Protein AF-A0A2J6X6K0-F1 (afdb_monomer_lite)

Radius of gyration: 25.69 Å; chains: 1; bounding box: 58×34×100 Å

pLDDT: mean 82.28, std 19.06, range [37.97, 98.75]

Secondary structure (DSSP, 8-state):
--HHHHHHHHHHHHHHHHGGGSTTTHHHHHHHHHHHHHHHHHHHHHHTT-HHHHHHHHHHHHHHHHHHHHHHHHHHHHHHHHHHHHHHHHHHHH-TT---------TT--TTTT---TTTTS-TTT-HHHHHHHHHHHHHHHHHHHHHHHHHHHHHHHHHHHHHH--HHHHHHHHHHHHHHHHTTSHHHHHHHHHHHHHHHHHHHTS-SS-------PPPP--

Organism: NCBI:txid693075

InterPro domains:
  IPR010397 Protein of unknown function DUF996 [PF06195] (30-198)

Structure (mmCIF, N/CA/C/O backbone):
data_AF-A0A2J6X6K0-F1
#
_entry.id   AF-A0A2J6X6K0-F1
#
loop_
_atom_site.group_PDB
_atom_site.id
_atom_site.type_symbol
_atom_site.label_atom_id
_atom_site.label_alt_id
_atom_site.label_comp_id
_atom_site.label_asym_id
_atom_site.label_entity_id
_atom_site.label_seq_id
_atom_site.pdbx_PDB_ins_code
_atom_site.Cartn_x
_atom_site.Cartn_y
_atom_site.Cartn_z
_atom_site.occupancy
_atom_site.B_iso_or_equiv
_atom_site.auth_seq_id
_atom_site.auth_comp_id
_atom_site.auth_asym_id
_atom_site.auth_atom_id
_atom_site.pdbx_PDB_model_num
ATOM 1 N N . MET A 1 1 ? -21.014 4.542 11.424 1.00 82.19 1 MET A N 1
ATOM 2 C CA . MET A 1 1 ? -21.116 3.076 11.236 1.00 82.19 1 MET A CA 1
ATOM 3 C C . MET A 1 1 ? -20.708 2.371 12.532 1.00 82.19 1 MET A C 1
ATOM 5 O O . MET A 1 1 ? -19.923 2.949 13.269 1.00 82.19 1 MET A O 1
ATOM 9 N N . GLU A 1 2 ? -21.230 1.180 12.845 1.00 87.06 2 GLU A N 1
ATOM 10 C CA . GLU A 1 2 ? -20.786 0.402 14.022 1.00 87.06 2 GLU A CA 1
ATOM 11 C C . GLU A 1 2 ? -19.378 -0.185 13.833 1.00 87.06 2 GLU A C 1
ATOM 13 O O . GLU A 1 2 ? -18.968 -0.485 12.708 1.00 87.06 2 GLU A O 1
ATOM 18 N N . LEU A 1 3 ? -18.652 -0.402 14.936 1.00 87.88 3 LEU A N 1
ATOM 19 C CA . LEU A 1 3 ? -17.268 -0.890 14.912 1.00 87.88 3 LEU A CA 1
ATOM 20 C C . LEU A 1 3 ? -17.154 -2.302 14.310 1.00 87.88 3 LEU A C 1
ATOM 22 O O . LEU A 1 3 ? -16.238 -2.570 13.531 1.00 87.88 3 LEU A O 1
ATOM 26 N N . LYS A 1 4 ? -18.144 -3.168 14.556 1.00 91.88 4 LYS A N 1
ATOM 27 C CA . LYS A 1 4 ? -18.266 -4.481 13.904 1.00 91.88 4 LYS A CA 1
ATOM 28 C C . LYS A 1 4 ? -18.269 -4.393 12.370 1.00 91.88 4 LYS A C 1
ATOM 30 O O . LYS A 1 4 ? -17.569 -5.158 11.706 1.00 91.88 4 LYS A O 1
ATOM 35 N N . ASN A 1 5 ? -19.017 -3.450 11.794 1.00 93.81 5 ASN A N 1
ATOM 36 C CA . ASN A 1 5 ? -19.089 -3.285 10.338 1.00 93.81 5 ASN A CA 1
ATOM 37 C C . ASN A 1 5 ? -17.771 -2.754 9.771 1.00 93.81 5 ASN A C 1
ATOM 39 O O . ASN A 1 5 ? -17.319 -3.221 8.730 1.00 93.81 5 ASN A O 1
ATOM 43 N N . ILE A 1 6 ? -17.121 -1.835 10.485 1.00 94.69 6 ILE A N 1
ATOM 44 C CA . ILE A 1 6 ? -15.796 -1.312 10.132 1.00 94.69 6 ILE A CA 1
ATOM 45 C C . ILE A 1 6 ? -14.757 -2.432 10.087 1.00 94.69 6 ILE A C 1
ATOM 47 O O . ILE A 1 6 ? -13.988 -2.513 9.133 1.00 94.69 6 ILE A O 1
ATOM 51 N N . LYS A 1 7 ? -14.753 -3.316 11.090 1.00 94.50 7 LYS A N 1
ATOM 52 C CA . LYS A 1 7 ? -13.888 -4.500 11.147 1.00 94.50 7 LYS A CA 1
ATOM 53 C C . LYS A 1 7 ? -14.059 -5.396 9.924 1.00 94.50 7 LYS A C 1
ATOM 55 O O . LYS A 1 7 ? -13.068 -5.775 9.304 1.00 94.50 7 LYS A O 1
ATOM 60 N N . ILE A 1 8 ? -15.304 -5.694 9.549 1.00 95.88 8 ILE A N 1
ATOM 61 C CA . ILE A 1 8 ? -15.603 -6.526 8.376 1.00 95.88 8 ILE A CA 1
ATOM 62 C C . ILE A 1 8 ? -15.169 -5.817 7.087 1.00 95.88 8 ILE A C 1
ATOM 64 O O . ILE A 1 8 ? -14.458 -6.408 6.279 1.00 95.88 8 ILE A O 1
ATOM 68 N N . ILE A 1 9 ? -15.548 -4.550 6.904 1.00 96.81 9 ILE A N 1
ATOM 69 C CA . ILE A 1 9 ? -15.233 -3.769 5.697 1.00 96.81 9 ILE A CA 1
ATOM 70 C C . ILE A 1 9 ? -13.723 -3.592 5.532 1.00 96.81 9 ILE A C 1
ATOM 72 O O . ILE A 1 9 ? -13.207 -3.784 4.434 1.00 96.81 9 ILE A O 1
ATOM 76 N N . GLY A 1 10 ? -13.010 -3.276 6.614 1.00 96.94 10 GLY A N 1
ATOM 77 C CA . GLY A 1 10 ? -11.559 -3.132 6.611 1.00 96.94 10 GLY A CA 1
ATOM 78 C C . GLY A 1 10 ? -10.858 -4.452 6.309 1.00 96.94 10 GLY A C 1
ATOM 79 O O . GLY A 1 10 ? -10.084 -4.522 5.360 1.00 96.94 10 GLY A O 1
ATOM 80 N N . GLY A 1 11 ? -11.190 -5.526 7.034 1.00 96.81 11 GLY A N 1
ATOM 81 C CA . GLY A 1 11 ? -10.583 -6.844 6.825 1.00 96.81 11 GLY A CA 1
ATOM 82 C C . GLY A 1 11 ? -10.816 -7.393 5.413 1.00 96.81 11 GLY A C 1
ATOM 83 O O . GLY A 1 11 ? -9.869 -7.805 4.743 1.00 96.81 11 GLY A O 1
ATOM 84 N N . VAL A 1 12 ? -12.058 -7.335 4.916 1.00 96.81 12 VAL A N 1
ATOM 85 C CA . VAL A 1 12 ? -12.396 -7.732 3.536 1.00 96.81 12 VAL A CA 1
ATOM 86 C C . VAL A 1 12 ? -11.712 -6.819 2.519 1.00 96.81 12 VAL A C 1
ATOM 88 O O . VAL A 1 12 ? -11.210 -7.303 1.506 1.00 96.81 12 VAL A O 1
ATOM 91 N N . GLY A 1 13 ? -11.644 -5.516 2.792 1.00 97.06 13 GLY A N 1
ATOM 92 C CA . GLY A 1 13 ? -10.959 -4.551 1.940 1.00 97.06 13 GLY A CA 1
ATOM 93 C C . GLY A 1 13 ? -9.485 -4.893 1.737 1.00 97.06 13 GLY A C 1
ATOM 94 O O . GLY A 1 13 ? -9.015 -4.933 0.599 1.00 97.06 13 GLY A O 1
ATOM 95 N N . VAL A 1 14 ? -8.768 -5.225 2.814 1.00 97.12 14 VAL A N 1
ATOM 96 C CA . VAL A 1 14 ? -7.356 -5.631 2.727 1.00 97.12 14 VAL A CA 1
ATOM 97 C C . VAL A 1 14 ? -7.204 -6.958 1.982 1.00 97.12 14 VAL A C 1
ATOM 99 O O . VAL A 1 14 ? -6.327 -7.080 1.129 1.00 97.12 14 VAL A O 1
ATOM 102 N N . LEU A 1 15 ? -8.077 -7.941 2.227 1.00 95.44 15 LEU A N 1
ATOM 103 C CA . LEU A 1 15 ? -8.052 -9.218 1.500 1.00 95.44 15 LEU A CA 1
ATOM 104 C C . LEU A 1 15 ? -8.259 -9.030 -0.012 1.00 95.44 15 LEU A C 1
ATOM 106 O O . LEU A 1 15 ? -7.523 -9.605 -0.816 1.00 95.44 15 LEU A O 1
ATOM 110 N N . LEU A 1 16 ? -9.212 -8.182 -0.409 1.00 94.62 16 LEU A N 1
ATOM 111 C CA . LEU A 1 16 ? -9.428 -7.812 -1.810 1.00 94.62 16 LEU A CA 1
ATOM 112 C C . LEU A 1 16 ? -8.224 -7.063 -2.397 1.00 94.62 16 LEU A C 1
ATOM 114 O O . LEU A 1 16 ? -7.850 -7.307 -3.545 1.00 94.62 16 LEU A O 1
ATOM 118 N N . ALA A 1 17 ? -7.575 -6.203 -1.607 1.00 91.81 17 ALA A N 1
ATOM 119 C CA . ALA A 1 17 ? -6.356 -5.518 -2.021 1.00 91.81 17 ALA A CA 1
ATOM 120 C C . ALA A 1 17 ? -5.186 -6.495 -2.239 1.00 91.81 17 ALA A C 1
ATOM 122 O O . ALA A 1 17 ? -4.452 -6.344 -3.211 1.00 91.81 17 ALA A O 1
ATOM 123 N N . ILE A 1 18 ? -5.031 -7.534 -1.412 1.00 91.69 18 ILE A N 1
ATOM 124 C CA . ILE A 1 18 ? -4.000 -8.576 -1.592 1.00 91.69 18 ILE A CA 1
ATOM 125 C C . ILE A 1 18 ? -4.225 -9.368 -2.889 1.00 91.69 18 ILE A C 1
ATOM 127 O O . ILE A 1 18 ? -3.271 -9.650 -3.618 1.00 91.69 18 ILE A O 1
ATOM 131 N N . LEU A 1 19 ? -5.482 -9.674 -3.227 1.00 89.25 19 LEU A N 1
ATOM 132 C CA . LEU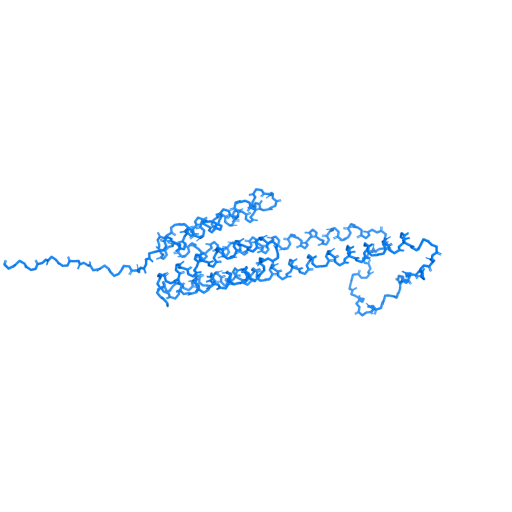 A 1 19 ? -5.839 -10.365 -4.473 1.00 89.25 19 LEU A CA 1
ATOM 133 C C . LEU A 1 19 ? -5.455 -9.572 -5.733 1.00 89.25 19 LEU A C 1
ATOM 135 O O . LEU A 1 19 ? -5.391 -10.152 -6.819 1.00 89.25 19 LEU A O 1
ATOM 139 N N . SER A 1 20 ? -5.134 -8.278 -5.602 1.00 84.38 20 SER A N 1
ATOM 140 C CA . SER A 1 20 ? -4.678 -7.453 -6.724 1.00 84.38 20 SER A CA 1
ATOM 141 C C . SER A 1 20 ? -3.390 -7.942 -7.390 1.00 84.38 20 SER A C 1
ATOM 143 O O . SER A 1 20 ? -3.138 -7.615 -8.549 1.00 84.38 20 SER A O 1
ATOM 145 N N . ILE A 1 21 ? -2.607 -8.771 -6.694 1.00 80.62 21 ILE A N 1
ATOM 146 C CA . ILE A 1 21 ? -1.374 -9.377 -7.212 1.00 80.62 21 ILE A CA 1
ATOM 147 C C . ILE A 1 21 ? -1.671 -10.387 -8.336 1.00 80.62 21 ILE A C 1
ATOM 149 O O . ILE A 1 21 ? -0.812 -10.624 -9.185 1.00 80.62 21 ILE A O 1
ATOM 153 N N . ILE A 1 22 ? -2.878 -10.965 -8.380 1.00 79.56 22 ILE A N 1
ATOM 154 C CA . ILE A 1 22 ? -3.260 -11.967 -9.381 1.00 79.56 22 ILE A CA 1
ATOM 155 C C . ILE A 1 22 ? -3.553 -11.273 -10.727 1.00 79.56 22 ILE A C 1
ATOM 157 O O . ILE A 1 22 ? -4.516 -10.500 -10.824 1.00 79.56 22 ILE A O 1
ATOM 161 N N . PRO A 1 23 ? -2.786 -11.557 -11.798 1.00 72.62 23 PRO A N 1
ATOM 162 C CA . PRO A 1 23 ? -3.033 -10.974 -13.115 1.00 72.62 23 PRO A CA 1
ATOM 163 C C . PRO A 1 23 ? -4.434 -11.325 -13.648 1.00 72.62 23 PRO A C 1
ATOM 165 O O . PRO A 1 23 ? -4.898 -12.453 -13.508 1.00 72.62 23 PRO A O 1
ATOM 168 N N . GLY A 1 24 ? -5.118 -10.362 -14.275 1.00 71.00 24 GLY A N 1
ATOM 169 C CA . GLY A 1 24 ? -6.440 -10.550 -14.897 1.00 71.00 24 GLY A CA 1
ATOM 170 C C . GLY A 1 24 ? -7.635 -10.233 -13.988 1.00 71.00 24 GLY A C 1
ATOM 171 O O . GLY A 1 24 ? -8.520 -9.493 -14.403 1.00 71.00 24 GLY A O 1
ATOM 172 N N . LEU A 1 25 ? -7.642 -10.711 -12.739 1.00 63.78 25 LEU A N 1
ATOM 173 C CA . LEU A 1 25 ? -8.690 -10.391 -11.747 1.00 63.78 25 LEU A CA 1
ATOM 174 C C . LEU A 1 25 ? -8.340 -9.165 -10.884 1.00 63.78 25 LEU A C 1
ATOM 176 O O . LEU A 1 25 ? -9.219 -8.497 -10.335 1.00 63.78 25 LEU A O 1
ATOM 180 N N . GLY A 1 26 ? -7.045 -8.867 -10.766 1.00 73.69 26 GLY A N 1
ATOM 181 C CA . GLY A 1 26 ? -6.520 -8.075 -9.664 1.00 73.69 26 GLY A CA 1
ATOM 182 C C . GLY A 1 26 ? -6.829 -6.577 -9.674 1.00 73.69 26 GLY A C 1
ATOM 183 O O . GLY A 1 26 ? -6.919 -5.983 -8.606 1.00 73.69 26 GLY A O 1
ATOM 184 N N . ILE A 1 27 ? -7.025 -5.936 -10.830 1.00 80.12 27 ILE A N 1
ATOM 185 C CA . ILE A 1 27 ? -7.161 -4.465 -10.867 1.00 80.12 27 ILE A CA 1
ATOM 186 C C . ILE A 1 27 ? -8.488 -4.019 -10.239 1.00 80.12 27 ILE A C 1
ATOM 188 O O . ILE A 1 27 ? -8.500 -3.131 -9.389 1.00 80.12 27 ILE A O 1
ATOM 192 N N . PHE A 1 28 ? -9.602 -4.661 -10.604 1.00 86.06 28 PHE A N 1
ATOM 193 C CA . PHE A 1 28 ? -10.917 -4.329 -10.046 1.00 86.06 28 PHE A CA 1
ATOM 194 C C . PHE A 1 28 ? -11.012 -4.697 -8.563 1.00 86.06 28 PHE A C 1
ATOM 196 O O . PHE A 1 28 ? -11.483 -3.888 -7.764 1.00 86.06 28 PHE A O 1
ATOM 203 N N . ALA A 1 29 ? -10.505 -5.878 -8.189 1.00 89.12 29 ALA A N 1
ATOM 204 C CA . ALA A 1 29 ? -10.423 -6.302 -6.793 1.00 89.12 29 ALA A CA 1
ATOM 205 C C . ALA A 1 29 ? -9.556 -5.343 -5.963 1.00 89.12 29 ALA A C 1
ATOM 207 O O . ALA A 1 29 ? -9.952 -4.942 -4.872 1.00 89.12 29 ALA A O 1
ATOM 208 N N . GLY A 1 30 ? -8.426 -4.899 -6.518 1.00 88.50 30 GLY A N 1
ATOM 209 C CA . GLY A 1 30 ? -7.527 -3.940 -5.891 1.00 88.50 30 GLY A CA 1
ATOM 210 C C . GLY A 1 30 ? -8.189 -2.592 -5.637 1.00 88.50 30 GLY A C 1
ATOM 211 O O . GLY A 1 30 ? -8.106 -2.083 -4.525 1.00 88.50 30 GLY A O 1
ATOM 212 N N . ILE A 1 31 ? -8.896 -2.036 -6.627 1.00 91.19 31 ILE A N 1
ATOM 213 C CA . ILE A 1 31 ? -9.614 -0.761 -6.468 1.00 91.19 31 ILE A CA 1
ATOM 214 C C . ILE A 1 31 ? -10.723 -0.897 -5.421 1.00 91.19 31 ILE A C 1
ATOM 216 O O . ILE A 1 31 ? -10.800 -0.073 -4.511 1.00 91.19 31 ILE A O 1
ATOM 220 N N . ALA A 1 32 ? -11.551 -1.942 -5.515 1.00 93.81 32 ALA A N 1
ATOM 221 C CA . ALA A 1 32 ? -12.620 -2.186 -4.550 1.00 93.81 32 ALA A CA 1
ATOM 222 C C . ALA A 1 32 ? -12.062 -2.349 -3.127 1.00 93.81 32 ALA A C 1
ATOM 224 O O . ALA A 1 32 ? -12.544 -1.705 -2.198 1.00 93.81 32 ALA A O 1
ATOM 225 N N . GLY A 1 33 ? -11.001 -3.144 -2.969 1.00 95.25 33 GLY A N 1
ATOM 226 C CA . GLY A 1 33 ? -10.330 -3.350 -1.691 1.00 95.25 33 GLY A CA 1
ATOM 227 C C . GLY A 1 33 ? -9.783 -2.056 -1.097 1.00 95.25 33 GLY A C 1
ATOM 228 O O . GLY A 1 33 ? -10.053 -1.734 0.058 1.00 95.25 33 GLY A O 1
ATOM 229 N N . LEU A 1 34 ? -9.091 -1.256 -1.908 1.00 94.38 34 LEU A N 1
ATOM 230 C CA . LEU A 1 34 ? -8.506 0.019 -1.496 1.00 94.38 34 LEU A CA 1
ATOM 231 C C . LEU A 1 34 ? -9.591 1.022 -1.050 1.00 94.38 34 LEU A C 1
ATOM 233 O O . LEU A 1 34 ? -9.441 1.677 -0.017 1.00 94.38 34 LEU A O 1
ATOM 237 N N . VAL A 1 35 ? -10.719 1.091 -1.767 1.00 96.38 35 VAL A N 1
ATOM 238 C CA . VAL A 1 35 ? -11.873 1.925 -1.385 1.00 96.38 35 VAL A CA 1
ATOM 239 C C . VAL A 1 35 ? -12.485 1.464 -0.059 1.00 96.38 35 VAL A C 1
ATOM 241 O O . VAL A 1 35 ? -12.773 2.299 0.798 1.00 96.38 35 VAL A O 1
ATOM 244 N N . LEU A 1 36 ? -12.649 0.155 0.151 1.00 97.56 36 LEU A N 1
ATOM 245 C CA . LEU A 1 36 ? -13.191 -0.387 1.403 1.00 97.56 36 LEU A CA 1
ATOM 246 C C . LEU A 1 36 ? -12.284 -0.078 2.601 1.00 97.56 36 LEU A C 1
ATOM 248 O O . LEU A 1 36 ? -12.779 0.377 3.632 1.00 9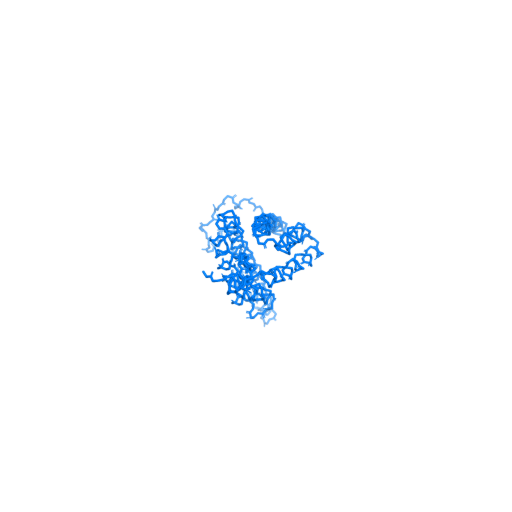7.56 36 LEU A O 1
ATOM 252 N N . VAL A 1 37 ? -10.963 -0.235 2.456 1.00 97.88 37 VAL A N 1
ATOM 253 C CA . VAL A 1 37 ? -9.997 0.140 3.505 1.00 97.88 37 VAL A CA 1
ATOM 254 C C . VAL A 1 37 ? -10.084 1.636 3.815 1.00 97.88 37 VAL A C 1
ATOM 256 O O . VAL A 1 37 ? -10.100 2.024 4.984 1.00 97.88 37 VAL A O 1
ATOM 259 N N . PHE A 1 38 ? -10.218 2.483 2.789 1.00 97.88 38 PHE A N 1
ATOM 260 C CA . PHE A 1 38 ? -10.390 3.923 2.984 1.00 97.88 38 PHE A CA 1
ATOM 261 C C . PHE A 1 38 ? -11.656 4.259 3.770 1.00 97.88 38 PHE A C 1
ATOM 263 O O . PHE A 1 38 ? -11.603 5.063 4.704 1.00 97.88 38 PHE A O 1
ATOM 270 N N . ILE A 1 39 ? -12.782 3.622 3.441 1.00 97.62 39 ILE A N 1
ATOM 271 C CA . ILE A 1 39 ? -14.042 3.802 4.172 1.00 97.62 39 ILE A CA 1
ATOM 272 C C . ILE A 1 39 ? -13.880 3.356 5.629 1.00 97.62 39 ILE A C 1
ATOM 274 O O . ILE A 1 39 ? -14.245 4.109 6.531 1.00 97.62 39 ILE A O 1
ATOM 278 N N . ALA A 1 40 ? -13.289 2.182 5.873 1.00 97.81 40 ALA A N 1
ATOM 279 C CA . ALA A 1 40 ? -13.086 1.663 7.225 1.00 97.81 40 ALA A CA 1
ATOM 280 C C . ALA A 1 40 ? -12.251 2.622 8.089 1.00 97.81 40 ALA A C 1
ATOM 282 O O . ALA A 1 40 ? -12.639 2.946 9.210 1.00 97.81 40 ALA A O 1
ATOM 283 N N . ILE A 1 41 ? -11.138 3.134 7.559 1.00 97.69 41 ILE A N 1
ATOM 284 C CA . ILE A 1 41 ? -10.259 4.053 8.295 1.00 97.69 41 ILE A CA 1
ATOM 285 C C . ILE A 1 41 ? -10.903 5.433 8.470 1.00 97.69 41 ILE A C 1
ATOM 287 O O . ILE A 1 41 ? -10.754 6.054 9.526 1.00 97.69 41 ILE A O 1
ATOM 291 N N . SER A 1 42 ? -11.660 5.908 7.477 1.00 96.94 42 SER A N 1
ATOM 292 C CA . SER A 1 42 ? -12.434 7.147 7.597 1.00 96.94 42 SER A CA 1
ATOM 293 C C . SER A 1 42 ? -13.467 7.057 8.721 1.00 96.94 42 SER A C 1
ATOM 295 O O . SER A 1 42 ? -13.557 7.966 9.547 1.00 96.94 42 SER A O 1
ATOM 297 N N . GLU A 1 43 ? -14.201 5.948 8.806 1.00 96.19 43 GLU A N 1
ATOM 298 C CA . GLU A 1 43 ? -15.165 5.721 9.883 1.00 96.19 43 GLU A CA 1
ATOM 299 C C . GLU A 1 43 ? -14.474 5.528 11.243 1.00 96.19 43 GLU A C 1
ATOM 301 O O . GLU A 1 43 ? -14.947 6.093 12.229 1.00 96.19 43 GLU A O 1
ATOM 306 N N . LEU A 1 44 ? -13.321 4.843 11.312 1.00 95.06 44 LEU A N 1
ATOM 307 C CA . LEU A 1 44 ? -12.519 4.757 12.544 1.00 95.06 44 LEU A CA 1
ATOM 308 C C . LEU A 1 44 ? -12.124 6.139 13.057 1.00 95.06 44 LEU A C 1
ATOM 310 O O . LEU A 1 44 ? -12.320 6.423 14.232 1.00 95.06 44 LEU A O 1
ATOM 314 N N . SER A 1 45 ? -11.624 7.014 12.183 1.00 96.38 45 SER A N 1
ATOM 315 C CA . SER A 1 45 ? -11.234 8.376 12.565 1.00 96.38 45 SER A CA 1
ATOM 316 C C . SER A 1 45 ? -12.407 9.187 13.127 1.00 96.38 45 SER A C 1
ATOM 318 O O . SER A 1 45 ? -12.225 9.962 14.067 1.00 96.38 45 SER A O 1
ATOM 320 N N . LYS A 1 46 ? -13.621 8.990 12.592 1.00 95.62 46 LYS A N 1
ATOM 321 C CA . LYS A 1 46 ? -14.839 9.627 13.115 1.00 95.62 46 LYS A CA 1
ATOM 322 C C . LYS A 1 46 ? -15.239 9.055 14.475 1.00 95.62 46 LYS A C 1
ATOM 324 O O . LYS A 1 46 ? -15.579 9.830 15.366 1.00 95.62 46 LYS A O 1
ATOM 329 N N . LEU A 1 47 ? -15.186 7.731 14.644 1.00 92.94 47 LEU A N 1
ATOM 330 C CA . LEU A 1 47 ? -15.546 7.064 15.900 1.00 92.94 47 LEU A CA 1
ATOM 331 C C . LEU A 1 47 ? -14.592 7.414 17.044 1.00 92.94 47 LEU A C 1
ATOM 333 O O . LEU A 1 47 ? -15.044 7.698 18.149 1.00 92.94 47 LEU A O 1
ATOM 337 N N . THR A 1 48 ? -13.287 7.433 16.777 1.00 92.31 48 THR A N 1
ATOM 338 C CA . THR A 1 48 ? -12.263 7.766 17.780 1.00 92.31 48 THR A CA 1
ATOM 339 C C . THR A 1 48 ? -12.087 9.271 17.967 1.00 92.31 48 THR A C 1
ATOM 341 O O . THR A 1 48 ? -11.365 9.704 18.857 1.00 92.31 48 THR A O 1
ATOM 344 N N . LYS A 1 49 ? -12.733 10.094 17.127 1.00 94.12 49 LYS A N 1
ATOM 345 C CA . LYS A 1 49 ? -12.589 11.560 17.089 1.00 94.12 49 LYS A CA 1
ATOM 346 C C . LYS A 1 49 ? -11.136 12.034 16.916 1.00 94.12 49 LYS A C 1
ATOM 348 O O . LYS A 1 49 ? -10.830 13.195 17.185 1.00 94.12 49 LYS A O 1
ATOM 353 N N . ASN A 1 50 ? -10.246 11.176 16.413 1.00 95.56 50 ASN A N 1
ATOM 354 C CA . ASN A 1 50 ? -8.854 11.516 16.142 1.00 95.56 50 ASN A CA 1
ATOM 355 C C . ASN A 1 50 ? -8.652 11.769 14.639 1.00 95.56 50 ASN A C 1
ATOM 357 O O . ASN A 1 50 ? -8.509 10.847 13.828 1.00 95.56 50 ASN A O 1
ATOM 361 N N . LYS A 1 51 ? -8.610 13.054 14.264 1.00 96.44 51 LYS A N 1
ATOM 362 C CA . LYS A 1 51 ? -8.443 13.506 12.871 1.00 96.44 51 LYS A CA 1
ATOM 363 C C . LYS A 1 51 ? -7.101 13.085 12.256 1.00 96.44 51 LYS A C 1
ATOM 365 O O . LYS A 1 51 ? -7.018 12.906 11.042 1.00 96.44 51 LYS A O 1
ATOM 370 N N . LYS A 1 52 ? -6.057 12.875 13.070 1.00 97.62 52 LYS A N 1
ATOM 371 C CA . LYS A 1 52 ? -4.725 12.489 12.572 1.00 97.62 52 LYS A CA 1
ATOM 372 C C . LYS A 1 52 ? -4.740 11.130 11.875 1.00 97.62 52 LYS A C 1
ATOM 374 O O . LYS A 1 52 ? -3.931 10.922 10.972 1.00 97.62 52 LYS A O 1
ATOM 379 N N . ILE A 1 53 ? -5.654 10.233 12.256 1.00 97.81 53 ILE A N 1
ATOM 380 C CA . ILE A 1 53 ? -5.851 8.941 11.584 1.00 97.81 53 ILE A CA 1
ATOM 381 C C . ILE A 1 53 ? -6.188 9.176 10.110 1.00 97.81 53 ILE A C 1
ATOM 383 O O . ILE A 1 53 ? -5.480 8.678 9.232 1.00 97.81 53 ILE A O 1
ATOM 387 N N . TYR A 1 54 ? -7.229 9.973 9.851 1.00 98.00 54 TYR A N 1
ATOM 388 C CA . TYR A 1 54 ? -7.693 10.270 8.502 1.00 98.00 54 TYR A CA 1
ATOM 389 C C . TYR A 1 54 ? -6.684 11.103 7.714 1.00 98.00 54 TYR A C 1
ATOM 391 O O . TYR A 1 54 ? -6.378 10.751 6.581 1.00 98.00 54 TYR A O 1
ATOM 399 N N . ASP A 1 55 ? -6.122 12.161 8.304 1.00 98.31 55 ASP A N 1
ATOM 400 C CA . ASP A 1 55 ? -5.213 13.065 7.587 1.00 98.31 55 ASP A CA 1
ATOM 401 C C . ASP A 1 55 ? -3.960 12.339 7.081 1.00 98.31 55 ASP A C 1
ATOM 403 O O . ASP A 1 55 ? -3.592 12.462 5.913 1.00 98.31 55 ASP A O 1
ATOM 407 N N . ASN A 1 56 ? -3.324 11.529 7.935 1.00 98.38 56 ASN A N 1
ATOM 408 C CA . ASN A 1 56 ? -2.161 10.743 7.526 1.00 98.38 56 ASN A CA 1
ATOM 409 C C . ASN A 1 56 ? -2.543 9.664 6.501 1.00 98.38 56 ASN A C 1
ATOM 411 O O . ASN A 1 56 ? -1.816 9.450 5.528 1.00 98.38 56 ASN A O 1
ATOM 415 N N . PHE A 1 57 ? -3.693 9.005 6.682 1.00 98.31 57 PHE A N 1
ATOM 416 C CA . PHE A 1 57 ? -4.157 7.991 5.738 1.00 98.31 57 PHE A CA 1
ATOM 417 C C . PHE A 1 57 ? -4.468 8.585 4.360 1.00 98.31 57 PHE A C 1
ATOM 419 O O . PHE A 1 57 ? -4.066 8.021 3.346 1.00 98.31 57 PHE A O 1
ATOM 426 N N . LEU A 1 58 ? -5.115 9.750 4.314 1.00 98.38 58 LEU A N 1
ATOM 427 C CA . LEU A 1 58 ? -5.448 10.463 3.085 1.00 98.38 58 LEU A CA 1
ATOM 428 C C . LEU A 1 58 ? -4.189 10.824 2.293 1.00 98.38 58 LEU A C 1
ATOM 430 O O . LEU A 1 58 ? -4.149 10.609 1.083 1.00 98.38 58 LEU A O 1
ATOM 434 N N . VAL A 1 59 ? -3.140 11.313 2.963 1.00 98.44 59 VAL A N 1
ATOM 435 C CA . VAL A 1 59 ? -1.852 11.584 2.304 1.00 98.44 59 VAL A CA 1
ATOM 436 C C . VAL A 1 59 ? -1.268 10.297 1.716 1.00 98.44 59 VAL A C 1
ATOM 438 O O . VAL A 1 59 ? -0.866 10.283 0.553 1.00 98.44 59 VAL A O 1
ATOM 441 N N . SER A 1 60 ? -1.277 9.193 2.469 1.00 98.19 60 SER A N 1
ATOM 442 C CA . SER A 1 60 ? -0.821 7.893 1.958 1.00 98.19 60 SER A CA 1
ATOM 443 C C . SER A 1 60 ? -1.649 7.406 0.760 1.00 98.19 60 SER A C 1
ATOM 445 O O . SER A 1 60 ? -1.099 6.895 -0.217 1.00 98.19 60 SER A O 1
ATOM 447 N N . PHE A 1 61 ? -2.965 7.603 0.795 1.00 97.69 61 PHE A N 1
ATOM 448 C CA . PHE A 1 61 ? -3.882 7.237 -0.280 1.00 97.69 61 PHE A CA 1
ATOM 449 C C . PHE A 1 61 ? -3.616 8.039 -1.560 1.00 97.69 61 PHE A C 1
ATOM 451 O O . PHE A 1 61 ? -3.510 7.461 -2.641 1.00 97.69 61 PHE A O 1
ATOM 458 N N . ILE A 1 62 ? -3.422 9.357 -1.448 1.00 98.00 62 ILE A N 1
ATOM 459 C CA . ILE A 1 62 ? -3.070 10.213 -2.590 1.00 98.00 62 ILE A CA 1
ATOM 460 C C . ILE A 1 62 ? -1.728 9.772 -3.188 1.00 98.00 62 ILE A C 1
ATOM 462 O O . ILE A 1 62 ? -1.628 9.586 -4.402 1.00 98.00 62 ILE A O 1
ATOM 466 N N . LEU A 1 63 ? -0.714 9.528 -2.350 1.00 98.25 63 LEU A N 1
ATOM 467 C CA . LEU A 1 63 ? 0.590 9.040 -2.811 1.00 98.25 63 LEU A CA 1
ATOM 468 C C . LEU A 1 63 ? 0.485 7.672 -3.502 1.00 98.25 63 LEU A C 1
ATOM 470 O O . LEU A 1 63 ? 1.173 7.442 -4.495 1.00 98.25 63 LEU A O 1
ATOM 474 N N . GLN A 1 64 ? -0.403 6.784 -3.039 1.00 95.62 64 GLN A N 1
ATOM 475 C CA . GLN A 1 64 ? -0.675 5.503 -3.697 1.00 95.62 64 GLN A CA 1
ATOM 476 C C . GLN A 1 64 ? -1.276 5.685 -5.097 1.00 95.62 64 GLN A C 1
ATOM 478 O O . GLN A 1 64 ? -0.861 4.990 -6.024 1.00 95.62 64 GLN A O 1
ATOM 483 N N . ILE A 1 65 ? -2.226 6.609 -5.272 1.00 95.56 65 ILE A N 1
ATOM 484 C CA . ILE A 1 65 ? -2.821 6.897 -6.588 1.00 95.56 65 ILE A CA 1
ATOM 485 C C . ILE A 1 65 ? -1.769 7.470 -7.541 1.00 95.56 65 ILE A C 1
ATOM 487 O O . ILE A 1 65 ? -1.671 7.025 -8.688 1.00 95.56 65 ILE A O 1
ATOM 491 N N . VAL A 1 66 ? -0.953 8.419 -7.069 1.00 97.44 66 VAL A N 1
ATOM 492 C CA . VAL A 1 66 ? 0.143 9.002 -7.858 1.00 97.44 66 VAL A CA 1
ATOM 493 C C . VAL A 1 66 ? 1.131 7.914 -8.280 1.00 97.44 66 VAL A C 1
ATOM 495 O O . VAL A 1 66 ? 1.454 7.806 -9.463 1.00 97.44 66 VAL A O 1
ATOM 498 N N . LEU A 1 67 ? 1.553 7.058 -7.345 1.00 95.94 67 LEU A N 1
ATOM 499 C CA . LEU A 1 67 ? 2.467 5.948 -7.615 1.00 95.94 67 LEU A CA 1
ATOM 500 C C . LEU A 1 67 ? 1.887 4.958 -8.634 1.00 95.94 67 LEU A C 1
ATOM 502 O O . LEU A 1 67 ? 2.576 4.592 -9.584 1.00 95.94 67 LEU A O 1
ATOM 506 N N . ALA A 1 68 ? 0.625 4.551 -8.467 1.00 92.12 68 ALA A N 1
ATOM 507 C CA . ALA A 1 68 ? -0.045 3.625 -9.379 1.00 92.12 68 ALA A CA 1
ATOM 508 C C . ALA A 1 68 ? -0.185 4.212 -10.792 1.00 92.12 68 ALA A C 1
ATOM 510 O O . ALA A 1 68 ? 0.058 3.514 -11.776 1.00 92.12 68 ALA A O 1
ATOM 511 N N . THR A 1 69 ? -0.514 5.502 -10.898 1.00 93.44 69 THR A N 1
ATOM 512 C CA . THR A 1 69 ? -0.665 6.194 -12.186 1.00 93.44 69 THR A CA 1
ATOM 513 C C . THR A 1 69 ? 0.678 6.320 -12.904 1.00 93.44 69 THR A C 1
ATOM 515 O O . THR A 1 69 ? 0.806 5.899 -14.054 1.00 93.44 69 THR A O 1
ATOM 518 N N . LEU A 1 70 ? 1.705 6.846 -12.227 1.00 95.31 70 LEU A N 1
ATOM 519 C CA . LEU A 1 70 ? 3.039 7.017 -12.813 1.00 95.31 70 LEU A CA 1
ATOM 520 C C . LEU A 1 70 ? 3.693 5.669 -13.149 1.00 95.31 70 LEU A C 1
ATOM 522 O O . LEU A 1 70 ? 4.268 5.513 -14.228 1.00 95.31 70 LEU A O 1
ATOM 526 N N . GLY A 1 71 ? 3.570 4.683 -12.257 1.00 91.94 71 GLY A N 1
ATOM 527 C CA . GLY A 1 71 ? 4.061 3.325 -12.483 1.00 91.94 71 GLY A CA 1
ATOM 528 C C . GLY A 1 71 ? 3.352 2.640 -13.652 1.00 91.94 71 GLY A C 1
ATOM 529 O O . GLY A 1 71 ? 4.009 2.065 -14.519 1.00 91.94 71 GLY A O 1
ATOM 530 N N . GLY A 1 72 ? 2.024 2.757 -13.732 1.00 88.75 72 GLY A N 1
ATOM 531 C CA . GLY A 1 72 ? 1.227 2.211 -14.832 1.00 88.75 72 GLY A CA 1
ATOM 532 C C . GLY A 1 72 ? 1.612 2.800 -16.191 1.00 88.75 72 GLY A C 1
ATOM 533 O O . GLY A 1 72 ? 1.850 2.050 -17.139 1.00 88.75 72 GLY A O 1
ATOM 534 N N . LEU A 1 73 ? 1.759 4.126 -16.282 1.00 89.62 73 LEU A N 1
ATOM 535 C CA . LEU A 1 73 ? 2.202 4.801 -17.509 1.00 89.62 73 LEU A CA 1
ATOM 536 C C . LEU A 1 73 ? 3.594 4.339 -17.953 1.00 89.62 73 LEU A C 1
ATOM 538 O O . LEU A 1 73 ? 3.811 4.089 -19.141 1.00 89.62 73 LEU A O 1
ATOM 542 N N . ALA A 1 74 ? 4.522 4.170 -17.009 1.00 87.12 74 ALA A N 1
ATOM 543 C CA . ALA A 1 74 ? 5.859 3.673 -17.311 1.00 87.12 74 ALA A CA 1
ATOM 544 C C . ALA A 1 74 ? 5.831 2.238 -17.858 1.00 87.12 74 ALA A C 1
ATOM 546 O O . ALA A 1 74 ? 6.466 1.958 -18.877 1.00 87.12 74 ALA A O 1
ATOM 547 N N . LEU A 1 75 ? 5.038 1.347 -17.252 1.00 84.31 75 LEU A N 1
ATOM 548 C CA . LEU A 1 75 ? 4.868 -0.024 -17.742 1.00 84.31 75 LEU A CA 1
ATOM 549 C C . LEU A 1 75 ? 4.258 -0.055 -19.149 1.00 84.31 75 LEU A C 1
ATOM 551 O O . LEU A 1 75 ? 4.742 -0.796 -20.007 1.00 84.31 75 LEU A O 1
ATOM 555 N N . ILE A 1 76 ? 3.243 0.767 -19.425 1.00 83.06 76 ILE A N 1
ATOM 556 C CA . ILE A 1 76 ? 2.644 0.868 -20.764 1.00 83.06 76 ILE A CA 1
ATOM 557 C C . ILE A 1 76 ? 3.695 1.354 -21.773 1.00 83.06 76 ILE A C 1
ATOM 559 O O . ILE A 1 76 ? 3.908 0.698 -22.795 1.00 83.06 76 ILE A O 1
ATOM 563 N N . GLY A 1 77 ? 4.421 2.432 -21.462 1.00 75.44 77 GLY A N 1
ATOM 564 C CA . GLY A 1 77 ? 5.472 2.976 -22.329 1.00 75.44 77 GLY A CA 1
ATOM 565 C C . GLY A 1 77 ? 6.576 1.962 -22.656 1.00 75.44 77 GLY A C 1
ATOM 566 O O . GLY A 1 77 ? 7.011 1.855 -23.806 1.00 75.44 77 GLY A O 1
ATOM 567 N N . MET A 1 78 ? 6.980 1.144 -21.678 1.00 75.06 78 MET A N 1
ATOM 568 C CA . MET A 1 78 ? 7.963 0.073 -21.882 1.00 75.06 78 MET A CA 1
ATOM 569 C C . MET A 1 78 ? 7.467 -1.016 -22.843 1.00 75.06 78 MET A C 1
ATOM 571 O O . MET A 1 78 ? 8.259 -1.545 -23.631 1.00 75.06 78 MET A O 1
ATOM 575 N N . ASN A 1 79 ? 6.174 -1.349 -22.796 1.00 71.44 79 ASN A N 1
ATOM 576 C CA . ASN A 1 79 ? 5.577 -2.387 -23.634 1.00 71.44 79 ASN A CA 1
ATOM 577 C C . ASN A 1 79 ? 5.288 -1.904 -25.062 1.00 71.44 79 ASN A C 1
ATOM 579 O O . ASN A 1 79 ? 5.510 -2.668 -26.000 1.00 71.44 79 ASN A O 1
ATOM 583 N N . VAL A 1 80 ? 4.908 -0.636 -25.261 1.00 69.81 80 VAL A N 1
ATOM 584 C CA . VAL A 1 80 ? 4.689 -0.056 -26.603 1.00 69.81 80 VAL A CA 1
ATOM 585 C C . VAL A 1 80 ? 5.932 -0.210 -27.484 1.00 69.81 80 VAL A C 1
ATOM 587 O O . VAL A 1 80 ? 5.829 -0.667 -28.623 1.00 69.81 80 VAL A O 1
ATOM 590 N N . ARG A 1 81 ? 7.131 0.059 -26.942 1.00 64.06 81 ARG A N 1
ATOM 591 C CA . ARG A 1 81 ? 8.399 -0.164 -27.660 1.00 64.06 81 ARG A CA 1
ATOM 592 C C . ARG A 1 81 ? 8.590 -1.630 -28.056 1.00 64.06 81 ARG A C 1
ATOM 594 O O . ARG A 1 81 ? 9.003 -1.900 -29.179 1.00 64.06 81 ARG A O 1
ATOM 601 N N . ARG A 1 82 ? 8.309 -2.577 -27.152 1.00 63.84 82 ARG A N 1
ATOM 602 C CA . ARG A 1 82 ? 8.473 -4.021 -27.413 1.00 63.84 82 ARG A CA 1
ATOM 603 C C . ARG A 1 82 ? 7.506 -4.514 -28.488 1.00 63.84 82 ARG A C 1
ATOM 605 O O . ARG A 1 82 ? 7.922 -5.258 -29.369 1.00 63.84 82 ARG A O 1
ATOM 612 N N . ILE A 1 83 ? 6.257 -4.057 -28.450 1.00 65.62 83 ILE A N 1
ATOM 613 C CA . ILE A 1 83 ? 5.224 -4.402 -29.435 1.00 65.62 83 ILE A CA 1
ATOM 614 C C . ILE A 1 83 ? 5.582 -3.826 -30.815 1.00 65.62 83 ILE A C 1
ATOM 616 O O . ILE A 1 83 ? 5.543 -4.535 -31.823 1.00 65.62 83 ILE A O 1
ATOM 620 N N . PHE A 1 84 ? 6.007 -2.561 -30.871 1.00 60.91 84 PHE A N 1
ATOM 621 C CA . PHE A 1 84 ? 6.407 -1.912 -32.123 1.00 60.91 84 PHE A CA 1
ATOM 622 C C . PHE A 1 84 ? 7.683 -2.531 -32.727 1.00 60.91 84 PHE A C 1
ATOM 624 O O . PHE A 1 84 ? 7.761 -2.785 -33.924 1.00 60.91 84 PHE A O 1
ATOM 631 N N . MET A 1 85 ? 8.679 -2.849 -31.899 1.00 60.94 85 MET A N 1
ATOM 632 C CA . MET A 1 85 ? 9.943 -3.438 -32.357 1.00 60.94 85 MET A CA 1
ATOM 633 C C . MET A 1 85 ? 9.790 -4.922 -32.733 1.00 60.94 85 MET A C 1
ATOM 635 O O . MET A 1 85 ? 10.356 -5.367 -33.729 1.00 60.94 85 MET A O 1
ATOM 639 N N . GLY A 1 86 ? 8.969 -5.675 -31.993 1.00 62.12 86 GLY A N 1
ATOM 640 C CA . GLY A 1 86 ? 8.631 -7.064 -32.310 1.00 62.12 86 GLY A CA 1
ATOM 641 C C . GLY A 1 86 ? 7.849 -7.199 -33.617 1.00 62.12 86 GLY A C 1
ATOM 642 O O . GLY A 1 86 ? 8.180 -8.052 -34.438 1.00 62.12 86 GLY A O 1
ATOM 643 N N . SER A 1 87 ? 6.877 -6.313 -33.866 1.00 58.44 87 SER A N 1
ATOM 644 C CA . SER A 1 87 ? 6.154 -6.280 -35.148 1.00 58.44 87 SER A CA 1
ATOM 645 C C . SER A 1 87 ? 7.076 -5.931 -36.321 1.00 58.44 87 SER A C 1
ATOM 647 O O . SER A 1 87 ? 7.003 -6.580 -37.361 1.00 58.44 87 SER A O 1
ATOM 649 N N . MET A 1 88 ? 8.016 -4.996 -36.151 1.00 56.53 88 MET A N 1
ATOM 650 C CA . MET A 1 88 ? 8.999 -4.656 -37.189 1.00 56.53 88 MET A CA 1
ATOM 651 C C . MET A 1 88 ? 9.921 -5.836 -37.554 1.00 56.53 88 MET A C 1
ATOM 653 O O . MET A 1 88 ? 10.173 -6.080 -38.735 1.00 56.53 88 MET A O 1
ATOM 657 N N . LEU A 1 89 ? 10.397 -6.594 -36.559 1.00 64.31 89 LEU A N 1
ATOM 658 C CA . LEU A 1 89 ? 11.223 -7.791 -36.776 1.00 64.31 89 LEU A CA 1
ATOM 659 C C . LEU A 1 89 ? 10.425 -8.947 -37.400 1.00 64.31 89 LEU A C 1
ATOM 661 O O . LEU A 1 89 ? 10.933 -9.630 -38.288 1.00 64.31 89 LEU A O 1
ATOM 665 N N . TYR A 1 90 ? 9.166 -9.127 -36.997 1.00 64.00 90 TYR A N 1
ATOM 666 C CA . TYR A 1 90 ? 8.253 -10.107 -37.590 1.00 64.00 90 TYR A CA 1
ATOM 667 C C . TYR A 1 90 ? 7.997 -9.815 -39.079 1.00 64.00 90 TYR A C 1
ATOM 669 O O . TYR A 1 90 ? 8.155 -10.695 -39.923 1.00 64.00 90 TYR A O 1
ATOM 677 N N . TYR A 1 91 ? 7.717 -8.558 -39.441 1.00 60.84 91 TYR A N 1
ATOM 678 C CA . TYR A 1 91 ? 7.545 -8.159 -40.844 1.00 60.84 91 TYR A CA 1
ATOM 679 C C . TYR A 1 91 ? 8.828 -8.295 -41.678 1.00 60.84 91 TYR A C 1
ATOM 681 O O . TYR A 1 91 ? 8.757 -8.662 -42.852 1.00 60.84 91 TYR A O 1
ATOM 689 N N . ARG A 1 92 ? 10.004 -8.049 -41.083 1.00 59.72 92 ARG A N 1
ATOM 690 C CA . ARG A 1 92 ? 11.317 -8.279 -41.715 1.00 59.72 92 ARG A CA 1
ATOM 691 C C . ARG A 1 92 ? 11.549 -9.761 -42.036 1.00 59.72 92 ARG A C 1
ATOM 693 O O . ARG A 1 92 ? 12.123 -10.056 -43.079 1.00 59.72 92 ARG A O 1
ATOM 700 N N . TYR A 1 93 ? 11.118 -10.670 -41.160 1.00 66.25 93 TYR A N 1
ATOM 701 C CA . TYR A 1 93 ? 11.263 -12.116 -41.353 1.00 66.25 93 TYR A CA 1
ATOM 702 C C . TYR A 1 93 ? 10.384 -12.642 -42.499 1.00 66.25 93 TYR A C 1
ATOM 704 O O . TYR A 1 93 ? 10.840 -13.445 -43.306 1.00 66.25 93 TYR A O 1
ATOM 712 N N . ILE A 1 94 ? 9.143 -12.156 -42.606 1.00 67.12 94 ILE A N 1
ATOM 713 C CA . ILE A 1 94 ? 8.156 -12.680 -43.569 1.00 67.12 94 ILE A CA 1
ATOM 714 C C . ILE A 1 94 ? 8.301 -12.031 -44.953 1.00 67.12 94 ILE A C 1
ATOM 716 O O . ILE A 1 94 ? 7.955 -12.638 -45.964 1.00 67.12 94 ILE A O 1
ATOM 720 N N . ILE A 1 95 ? 8.829 -10.803 -45.029 1.00 67.81 95 ILE A N 1
ATOM 721 C CA . ILE A 1 95 ? 9.013 -10.077 -46.293 1.00 67.81 95 ILE A CA 1
ATOM 722 C C . ILE A 1 95 ? 10.476 -9.604 -46.417 1.00 67.81 95 ILE A C 1
ATOM 724 O O . ILE A 1 95 ? 10.759 -8.410 -46.286 1.00 67.81 95 ILE A O 1
ATOM 728 N N . PRO A 1 96 ? 11.425 -10.518 -46.697 1.00 62.06 96 PRO A N 1
ATOM 729 C CA . PRO A 1 96 ? 12.861 -10.233 -46.624 1.00 62.06 96 PRO A CA 1
ATOM 730 C C . PRO A 1 96 ? 13.362 -9.253 -47.699 1.00 62.06 96 PRO A C 1
ATOM 732 O O . PRO A 1 96 ? 14.307 -8.508 -47.455 1.00 62.06 96 PRO A O 1
ATOM 735 N N . ASN A 1 97 ? 12.712 -9.213 -48.870 1.00 60.47 97 ASN A N 1
ATOM 736 C CA . ASN A 1 97 ? 13.180 -8.459 -50.042 1.00 60.47 97 ASN A CA 1
ATOM 737 C C . ASN A 1 97 ? 12.358 -7.214 -50.393 1.00 60.47 97 ASN A C 1
ATOM 739 O O . ASN A 1 97 ? 12.654 -6.546 -51.386 1.00 60.47 97 ASN A O 1
ATOM 743 N N . ARG A 1 98 ? 11.348 -6.844 -49.594 1.00 56.81 98 ARG A N 1
ATOM 744 C CA . ARG A 1 98 ? 10.790 -5.496 -49.732 1.00 56.81 98 ARG A CA 1
ATOM 745 C C . ARG A 1 98 ? 11.710 -4.541 -48.991 1.00 56.81 98 ARG A C 1
ATOM 747 O O . ARG A 1 98 ? 11.797 -4.571 -47.766 1.00 56.81 98 ARG A O 1
ATOM 754 N N . ARG A 1 99 ? 12.369 -3.653 -49.746 1.00 54.88 99 ARG A N 1
ATOM 755 C CA . ARG A 1 99 ? 12.809 -2.367 -49.201 1.00 54.88 99 ARG A CA 1
ATOM 756 C C . ARG A 1 99 ? 11.544 -1.706 -48.673 1.00 54.88 99 ARG A C 1
ATOM 758 O O . ARG A 1 99 ? 10.797 -1.106 -49.443 1.00 54.88 99 ARG A O 1
ATOM 765 N N . PHE A 1 100 ? 11.267 -1.861 -47.378 1.00 48.69 100 PHE A N 1
ATOM 766 C CA . PHE A 1 100 ? 10.409 -0.907 -46.697 1.00 48.69 100 PHE A CA 1
ATOM 767 C C . PHE A 1 100 ? 10.937 0.461 -47.125 1.00 48.69 100 PHE A C 1
ATOM 769 O O . PHE A 1 100 ? 12.169 0.618 -47.135 1.00 48.69 100 PHE A O 1
ATOM 776 N N . PRO A 1 101 ? 10.079 1.408 -47.558 1.00 45.56 101 PRO A N 1
ATOM 777 C CA . PRO A 1 101 ? 10.544 2.776 -47.711 1.00 45.56 101 PRO A CA 1
ATOM 778 C C . PRO A 1 101 ? 11.313 3.044 -46.435 1.00 45.56 101 PRO A C 1
ATOM 780 O O . PRO A 1 101 ? 10.791 2.744 -45.356 1.00 45.56 101 PRO A O 1
ATOM 783 N N . ASN A 1 102 ? 12.592 3.411 -46.562 1.00 43.22 102 ASN A N 1
ATOM 784 C CA . ASN A 1 102 ? 13.374 3.724 -45.389 1.00 43.22 102 ASN A CA 1
ATOM 785 C C . ASN A 1 102 ? 12.501 4.734 -44.658 1.00 43.22 102 ASN A C 1
ATOM 787 O O . ASN A 1 102 ? 12.410 5.883 -45.089 1.00 43.22 102 ASN A O 1
ATOM 791 N N . PHE A 1 103 ? 11.890 4.331 -43.544 1.00 46.44 103 PHE A N 1
ATOM 792 C CA . PHE A 1 103 ? 11.487 5.249 -42.503 1.00 46.44 103 PHE A CA 1
ATOM 793 C C . PHE A 1 103 ? 12.799 5.736 -41.879 1.00 46.44 103 PHE A C 1
ATOM 795 O O . PHE A 1 103 ? 13.019 5.683 -40.677 1.00 46.44 103 PHE A O 1
ATOM 802 N N . ASN A 1 104 ? 13.672 6.293 -42.721 1.00 42.25 104 ASN A N 1
ATOM 803 C CA . ASN A 1 104 ? 14.215 7.595 -42.494 1.00 42.25 104 ASN A CA 1
ATOM 804 C C . ASN A 1 104 ? 12.980 8.494 -42.305 1.00 42.25 104 ASN A C 1
ATOM 806 O O . ASN A 1 104 ? 12.613 9.293 -43.163 1.00 42.25 104 ASN A O 1
ATOM 810 N N . PHE A 1 105 ? 12.360 8.388 -41.121 1.00 43.81 105 PHE A N 1
ATOM 811 C CA . PHE A 1 105 ? 12.160 9.584 -40.337 1.00 43.81 105 PHE A CA 1
ATOM 812 C C . PHE A 1 105 ? 13.519 10.244 -40.398 1.00 43.81 105 PHE A C 1
ATOM 814 O O . PHE A 1 105 ? 14.419 9.873 -39.643 1.00 43.81 105 PHE A O 1
ATOM 821 N N . GLY A 1 106 ? 13.736 11.076 -41.425 1.00 37.97 106 GLY A N 1
ATOM 822 C CA . GLY A 1 106 ? 14.953 11.843 -41.505 1.00 37.97 106 GLY A CA 1
ATOM 823 C C . GLY A 1 106 ? 15.092 12.400 -40.109 1.00 37.97 106 GLY A C 1
ATOM 824 O O . GLY A 1 106 ? 14.092 12.859 -39.550 1.00 37.97 106 GLY A O 1
ATOM 825 N N . ALA A 1 107 ? 16.276 12.316 -39.518 1.00 47.59 107 ALA A N 1
ATOM 826 C CA . ALA A 1 107 ? 16.546 12.840 -38.181 1.00 47.59 107 ALA A CA 1
ATOM 827 C C . ALA A 1 107 ? 16.276 14.367 -38.058 1.00 47.59 107 ALA A C 1
ATOM 829 O O . ALA A 1 107 ? 16.782 15.026 -37.164 1.00 47.59 107 ALA A O 1
ATOM 830 N N . LYS A 1 108 ? 15.516 14.939 -38.997 1.00 49.81 108 LYS A N 1
ATOM 831 C CA . LYS A 1 108 ? 15.019 16.294 -39.110 1.00 49.81 108 LYS A CA 1
ATOM 832 C C . LYS A 1 108 ? 13.487 16.396 -39.243 1.00 49.81 108 LYS A C 1
ATOM 834 O O . LYS A 1 108 ? 13.002 17.516 -39.217 1.00 49.81 108 LYS A O 1
ATOM 839 N N . ARG A 1 109 ? 12.711 15.313 -39.445 1.00 49.28 109 ARG A N 1
ATOM 840 C CA . ARG A 1 109 ? 11.243 15.384 -39.657 1.00 49.28 109 ARG A CA 1
ATOM 841 C C . ARG A 1 109 ? 10.507 14.142 -39.130 1.00 49.28 109 ARG A C 1
ATOM 843 O O . ARG A 1 109 ? 10.151 13.246 -39.892 1.00 49.28 109 ARG A O 1
ATOM 850 N N . HIS A 1 110 ? 10.267 14.096 -37.819 1.00 47.75 110 HIS A N 1
ATOM 851 C CA . HIS A 1 110 ? 9.248 13.223 -37.226 1.00 47.75 110 HIS A CA 1
ATOM 852 C C . HIS A 1 110 ? 7.856 13.902 -37.326 1.00 47.75 110 HIS A C 1
ATOM 854 O O . HIS A 1 110 ? 7.797 15.127 -37.256 1.00 47.75 110 HIS A O 1
ATOM 860 N N . PRO A 1 111 ? 6.729 13.166 -37.455 1.00 41.69 111 PRO A N 1
ATOM 861 C CA . PRO A 1 111 ? 5.374 13.728 -37.622 1.00 41.69 111 PRO A CA 1
ATOM 862 C C . PRO A 1 111 ? 4.871 14.454 -36.367 1.00 41.69 111 PRO A C 1
ATOM 864 O O . PRO A 1 111 ? 3.919 15.220 -36.423 1.00 41.69 111 PRO A O 1
ATOM 867 N N . PHE A 1 112 ? 5.540 14.222 -35.238 1.00 49.34 112 PHE A N 1
ATOM 868 C CA . PHE A 1 112 ? 5.336 14.891 -33.960 1.00 49.34 112 PHE A CA 1
ATOM 869 C C . PHE A 1 112 ? 6.365 16.018 -33.765 1.00 49.34 112 PHE A C 1
ATOM 871 O O . PHE A 1 112 ? 6.992 16.128 -32.716 1.00 49.34 112 PHE A O 1
ATOM 878 N N . GLY A 1 113 ? 6.565 16.856 -34.786 1.00 45.97 113 GLY A N 1
ATOM 879 C CA . GLY A 1 113 ? 7.447 18.034 -34.758 1.00 45.97 113 GLY A CA 1
ATOM 880 C C . GLY A 1 113 ? 6.930 19.204 -33.908 1.00 45.97 113 GLY A C 1
ATOM 881 O O . GLY A 1 113 ? 7.259 20.348 -34.185 1.00 45.97 113 GLY A O 1
ATOM 882 N N . LEU A 1 114 ? 6.098 18.935 -32.900 1.00 45.19 114 LEU A N 1
ATOM 883 C CA . LEU A 1 114 ? 5.536 19.947 -31.997 1.00 45.19 114 LEU A CA 1
ATOM 884 C C . LEU A 1 114 ? 6.220 19.965 -30.623 1.00 45.19 114 LEU A C 1
ATOM 886 O O . LEU A 1 114 ? 5.790 20.690 -29.733 1.00 45.19 114 LEU A O 1
ATOM 890 N N . PHE A 1 115 ? 7.288 19.187 -30.439 1.00 47.34 115 PHE A N 1
ATOM 891 C CA . PHE A 1 115 ? 8.063 19.186 -29.203 1.00 47.34 115 PHE A CA 1
ATOM 892 C C . PHE A 1 115 ? 9.566 19.238 -29.494 1.00 47.34 115 PHE A C 1
ATOM 894 O O . PHE A 1 115 ? 10.316 18.319 -29.170 1.00 47.34 115 PHE A O 1
ATOM 901 N N . GLU A 1 116 ? 10.029 20.346 -30.078 1.00 45.50 116 GLU A N 1
ATOM 902 C CA . GLU A 1 116 ? 11.419 20.793 -29.899 1.00 45.50 116 GLU A CA 1
ATOM 903 C C . GLU A 1 116 ? 11.569 21.380 -28.486 1.00 45.50 116 GLU A C 1
ATOM 905 O O . GLU A 1 116 ? 11.774 22.572 -28.281 1.00 45.50 116 GLU A O 1
ATOM 910 N N . GLY A 1 117 ? 11.372 20.529 -27.478 1.00 51.38 117 GLY A N 1
ATOM 911 C CA . GLY A 1 117 ? 11.673 20.873 -26.096 1.00 51.38 117 GLY A CA 1
ATOM 912 C C . GLY A 1 117 ? 13.190 20.924 -25.865 1.00 51.38 117 GLY A C 1
ATOM 913 O O . GLY A 1 117 ? 13.958 20.444 -26.703 1.00 51.38 117 GLY A O 1
ATOM 914 N N . PRO A 1 118 ? 13.645 21.408 -24.697 1.00 48.44 118 PRO A N 1
ATOM 915 C CA . PRO A 1 118 ? 15.065 21.595 -24.346 1.00 48.44 118 PRO A CA 1
ATOM 916 C C . PRO A 1 118 ? 15.941 20.323 -24.398 1.00 48.44 118 PRO A C 1
ATOM 918 O O . PRO A 1 118 ? 17.137 20.374 -24.130 1.00 48.44 118 PRO A O 1
ATOM 921 N N . PHE A 1 119 ? 15.364 19.178 -24.756 1.00 48.53 119 PHE A N 1
ATOM 922 C CA . PHE A 1 119 ? 16.017 17.878 -24.851 1.00 48.53 119 PHE A CA 1
ATOM 923 C C . PHE A 1 119 ? 16.451 17.500 -26.281 1.00 48.53 119 PHE A C 1
ATOM 925 O O . PHE A 1 119 ? 17.056 16.446 -26.459 1.00 48.53 119 PHE A O 1
ATOM 932 N N . SER A 1 120 ? 16.188 18.331 -27.299 1.00 51.19 120 SER A N 1
ATOM 933 C CA . SER A 1 120 ? 16.539 18.048 -28.707 1.00 51.19 120 SER A CA 1
ATOM 934 C C . SER A 1 120 ? 18.052 17.990 -28.984 1.00 51.19 120 SER A C 1
ATOM 936 O O . SER A 1 120 ? 18.479 17.281 -29.893 1.00 51.19 120 SER A O 1
ATOM 938 N N . ASN A 1 121 ? 18.867 18.664 -28.163 1.00 45.41 121 ASN A N 1
ATOM 939 C CA . ASN A 1 121 ? 20.337 18.633 -28.222 1.00 45.41 121 ASN A CA 1
ATOM 940 C C . ASN A 1 121 ? 20.970 17.536 -27.348 1.00 45.41 121 ASN A C 1
ATOM 942 O O . ASN A 1 121 ? 22.193 17.393 -27.319 1.00 45.41 121 ASN A O 1
ATOM 946 N N . PHE A 1 122 ? 20.168 16.750 -26.624 1.00 52.19 122 PHE A N 1
ATOM 947 C CA . PHE A 1 122 ? 20.671 15.563 -25.940 1.00 52.19 122 PHE A CA 1
ATOM 948 C C . PHE A 1 122 ? 20.999 14.542 -27.039 1.00 52.19 122 PHE A C 1
ATOM 950 O O . PHE A 1 122 ? 20.102 14.181 -27.791 1.00 52.19 122 PHE A O 1
ATOM 957 N N . GLY A 1 123 ? 22.267 14.143 -27.204 1.00 44.44 123 GLY A N 1
ATOM 958 C CA . GLY A 1 123 ? 22.795 13.322 -28.314 1.00 44.44 123 GLY A CA 1
ATOM 959 C C . GLY A 1 123 ? 22.178 11.917 -28.462 1.00 44.44 123 GLY A C 1
ATOM 960 O O . GLY A 1 123 ? 22.853 10.897 -28.339 1.00 44.44 123 GLY A O 1
ATOM 961 N N . LEU A 1 124 ? 20.882 11.860 -28.760 1.00 48.97 124 LEU A N 1
ATOM 962 C CA . LEU A 1 124 ? 19.979 10.711 -28.791 1.00 48.97 124 LEU A CA 1
ATOM 963 C C . LEU A 1 124 ? 20.043 9.937 -30.115 1.00 48.97 124 LEU A C 1
ATOM 965 O O . LEU A 1 124 ? 19.052 9.340 -30.517 1.00 48.97 124 LEU A O 1
ATOM 969 N N . ARG A 1 125 ? 21.167 9.950 -30.8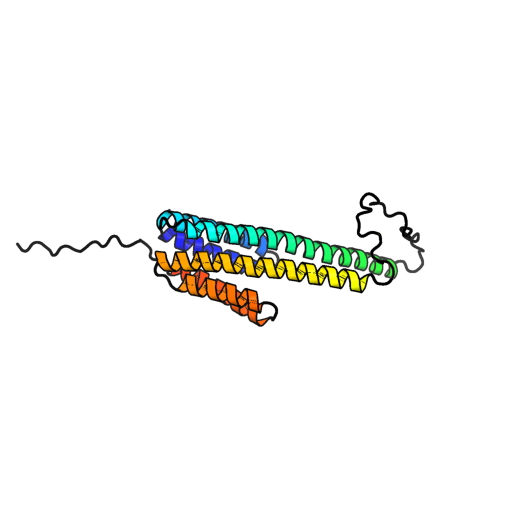39 1.00 51.94 125 ARG A N 1
ATOM 970 C CA . ARG A 1 125 ? 21.246 9.270 -32.147 1.00 51.94 125 ARG A CA 1
ATOM 971 C C . ARG A 1 125 ? 22.247 8.121 -32.206 1.00 51.94 125 ARG A C 1
ATOM 973 O O . ARG A 1 125 ? 22.004 7.179 -32.949 1.00 51.94 125 ARG A O 1
ATOM 980 N N . GLU A 1 126 ? 23.287 8.135 -31.372 1.00 53.00 126 GLU A N 1
ATOM 981 C CA . GLU A 1 126 ? 24.319 7.080 -31.360 1.00 53.00 126 GLU A CA 1
ATOM 982 C C . GLU A 1 126 ? 24.506 6.434 -29.964 1.00 53.00 126 GLU A C 1
ATOM 984 O O . GLU A 1 126 ? 24.907 5.280 -29.879 1.00 53.00 126 GLU A O 1
ATOM 989 N N . ASN A 1 127 ? 24.057 7.097 -28.880 1.00 49.22 127 ASN A N 1
ATOM 990 C CA . ASN A 1 127 ? 24.104 6.627 -27.476 1.00 49.22 127 ASN A CA 1
ATOM 991 C C . ASN A 1 127 ? 22.714 6.391 -26.835 1.00 49.22 127 ASN A C 1
ATOM 993 O O . ASN A 1 127 ? 22.560 6.437 -25.610 1.00 49.22 127 ASN A O 1
ATOM 997 N N . LEU A 1 128 ? 21.684 6.132 -27.652 1.00 54.12 128 LEU A N 1
ATOM 998 C CA . LEU A 1 128 ? 20.273 5.979 -27.241 1.00 54.12 128 LEU A CA 1
ATOM 999 C C . LEU A 1 128 ? 20.044 5.054 -26.036 1.00 54.12 128 LEU A C 1
ATOM 1001 O O . LEU A 1 128 ? 19.139 5.297 -25.244 1.00 54.12 128 LEU A O 1
ATOM 1005 N N . GLY A 1 129 ? 20.861 4.012 -25.869 1.00 61.78 129 GLY A N 1
ATOM 1006 C CA . GLY A 1 129 ? 20.737 3.087 -24.742 1.00 61.78 129 GLY A CA 1
ATOM 1007 C C . GLY A 1 129 ? 21.024 3.740 -23.389 1.00 61.78 129 GLY A C 1
ATOM 1008 O O . GLY A 1 129 ? 20.226 3.610 -22.465 1.00 61.78 129 GLY A O 1
ATOM 1009 N N . ILE A 1 130 ? 22.131 4.478 -23.272 1.00 68.31 130 ILE A N 1
ATOM 1010 C CA . ILE A 1 130 ? 22.626 4.985 -21.982 1.00 68.31 130 ILE A CA 1
ATOM 1011 C C . ILE A 1 130 ? 21.721 6.102 -21.451 1.00 68.31 130 ILE A C 1
ATOM 1013 O O . ILE A 1 130 ? 21.354 6.086 -20.279 1.00 68.31 130 ILE A O 1
ATOM 1017 N N . GLY A 1 131 ? 21.286 7.025 -22.316 1.00 71.12 131 GLY A N 1
ATOM 1018 C CA . GLY A 1 131 ? 20.370 8.103 -21.924 1.00 71.12 131 GLY A CA 1
ATOM 1019 C C . GLY A 1 131 ? 19.024 7.577 -21.413 1.00 71.12 131 GLY A C 1
ATOM 1020 O O . GLY A 1 131 ? 18.543 8.018 -20.372 1.00 71.12 131 GLY A O 1
ATOM 1021 N N . ILE A 1 132 ? 18.452 6.573 -22.088 1.00 76.25 132 ILE A N 1
ATOM 1022 C CA . ILE A 1 132 ? 17.200 5.931 -21.658 1.00 76.25 132 ILE A CA 1
ATOM 1023 C C . ILE A 1 132 ? 17.384 5.200 -20.324 1.00 76.25 132 ILE A C 1
ATOM 1025 O O . ILE A 1 132 ? 16.494 5.260 -19.475 1.00 76.25 132 ILE A O 1
ATOM 1029 N N . ILE A 1 133 ? 18.525 4.532 -20.117 1.00 80.44 133 ILE A N 1
ATOM 1030 C CA . ILE A 1 133 ? 18.838 3.860 -18.848 1.00 80.44 133 ILE A CA 1
ATOM 1031 C C . ILE A 1 133 ? 18.910 4.883 -17.714 1.00 80.44 133 ILE A C 1
ATOM 1033 O O . ILE A 1 133 ? 18.241 4.692 -16.704 1.00 80.44 133 ILE A O 1
ATOM 1037 N N . ILE A 1 134 ? 19.641 5.987 -17.891 1.00 84.88 134 ILE A N 1
ATOM 1038 C CA . ILE A 1 134 ? 19.762 7.040 -16.870 1.00 84.88 134 ILE A CA 1
ATOM 1039 C C . ILE A 1 134 ? 18.384 7.611 -16.521 1.00 84.88 134 ILE A C 1
ATOM 1041 O O . ILE A 1 134 ? 18.031 7.668 -15.346 1.00 84.88 134 ILE A O 1
ATOM 1045 N N . VAL A 1 135 ? 17.571 7.963 -17.523 1.00 85.38 135 VAL A N 1
ATOM 1046 C CA . VAL A 1 135 ? 16.207 8.472 -17.297 1.00 85.38 135 VAL A CA 1
ATOM 1047 C C . VAL A 1 135 ? 15.344 7.442 -16.564 1.00 85.38 135 VAL A C 1
ATOM 1049 O O . VAL A 1 135 ? 14.641 7.798 -15.623 1.00 85.38 135 VAL A O 1
ATOM 1052 N N . SER A 1 136 ? 15.424 6.163 -16.943 1.00 85.94 136 SER A N 1
ATOM 1053 C CA . SER A 1 136 ? 14.654 5.086 -16.302 1.00 85.94 136 SER A CA 1
ATOM 1054 C C . SER A 1 136 ? 15.075 4.864 -14.848 1.00 85.94 136 SER A C 1
ATOM 1056 O O . SER A 1 136 ? 14.220 4.652 -13.992 1.00 85.94 136 SER A O 1
ATOM 1058 N N . VAL A 1 137 ? 16.376 4.944 -14.556 1.00 91.19 137 VAL A N 1
ATOM 1059 C CA . VAL A 1 137 ? 16.918 4.826 -13.195 1.00 91.19 137 VAL A CA 1
ATOM 1060 C C . VAL A 1 137 ? 16.472 6.010 -12.343 1.00 91.19 137 VAL A C 1
ATOM 1062 O O . VAL A 1 137 ? 15.930 5.799 -11.262 1.00 91.19 137 VAL A O 1
ATOM 1065 N N . VAL A 1 138 ? 16.625 7.244 -12.834 1.00 94.00 138 VAL A N 1
ATOM 1066 C CA . VAL A 1 138 ? 16.183 8.453 -12.118 1.00 94.00 138 VAL A CA 1
ATOM 1067 C C . VAL A 1 138 ? 14.678 8.404 -11.854 1.00 94.00 138 VAL A C 1
ATOM 1069 O O . VAL A 1 138 ? 14.239 8.641 -10.732 1.00 94.00 138 VAL A O 1
ATOM 1072 N N . PHE A 1 139 ? 13.884 8.029 -12.856 1.00 94.00 139 PHE A N 1
ATOM 1073 C CA . PHE A 1 139 ? 12.442 7.873 -12.703 1.00 94.00 139 PHE A CA 1
ATOM 1074 C C . PHE A 1 139 ? 12.080 6.777 -11.688 1.00 94.00 139 PHE A C 1
ATOM 1076 O O . PHE A 1 139 ? 11.235 6.995 -10.822 1.00 94.00 139 PHE A O 1
ATOM 1083 N N . GLY A 1 140 ? 12.760 5.628 -11.730 1.00 93.62 140 GLY A N 1
ATOM 1084 C CA . GLY A 1 140 ? 12.592 4.554 -10.750 1.00 93.62 140 GLY A CA 1
ATOM 1085 C C . GLY A 1 140 ? 12.913 4.996 -9.320 1.00 93.62 140 GLY A C 1
ATOM 1086 O O . GLY A 1 140 ? 12.160 4.676 -8.403 1.00 93.62 140 GLY A O 1
ATOM 1087 N N . LEU A 1 141 ? 13.969 5.794 -9.129 1.00 96.06 141 LEU A N 1
ATOM 1088 C CA . LEU A 1 141 ? 14.322 6.371 -7.827 1.00 96.06 141 LEU A CA 1
ATOM 1089 C C . LEU A 1 141 ? 13.260 7.356 -7.317 1.00 96.06 141 LEU A C 1
ATOM 1091 O O . LEU A 1 141 ? 12.967 7.363 -6.123 1.00 96.06 141 LEU A O 1
ATOM 1095 N N . ILE A 1 142 ? 12.641 8.143 -8.204 1.00 96.94 142 ILE A N 1
ATOM 1096 C CA . ILE A 1 142 ? 11.519 9.027 -7.845 1.00 96.94 142 ILE A CA 1
ATOM 1097 C C . ILE A 1 142 ? 10.318 8.200 -7.370 1.00 96.94 142 ILE A C 1
ATOM 1099 O O . ILE A 1 142 ? 9.776 8.472 -6.298 1.00 96.94 142 ILE A O 1
ATOM 1103 N N . LEU A 1 143 ? 9.924 7.164 -8.121 1.00 97.00 143 LEU A N 1
ATOM 1104 C CA . LEU A 1 143 ? 8.827 6.273 -7.718 1.00 97.00 143 LEU A CA 1
ATOM 1105 C C . LEU A 1 143 ? 9.120 5.571 -6.390 1.00 97.00 143 LEU A C 1
ATOM 1107 O O . LEU A 1 143 ? 8.240 5.458 -5.538 1.00 97.00 143 LEU A O 1
ATOM 1111 N N . TYR A 1 144 ? 10.363 5.138 -6.196 1.00 97.25 144 TYR A N 1
ATOM 1112 C CA . TYR A 1 144 ? 10.816 4.536 -4.951 1.00 97.25 144 TYR A CA 1
ATOM 1113 C C . TYR A 1 144 ? 10.722 5.518 -3.770 1.00 97.25 144 TYR A C 1
ATOM 1115 O O . TYR A 1 144 ? 10.189 5.168 -2.718 1.00 97.25 144 TYR A O 1
ATOM 1123 N N . GLY A 1 145 ? 11.136 6.776 -3.952 1.00 98.19 145 GLY A N 1
ATOM 1124 C CA . GLY A 1 145 ? 10.963 7.824 -2.942 1.00 98.19 145 GLY A CA 1
ATOM 1125 C C . GLY A 1 145 ? 9.492 8.059 -2.577 1.00 98.19 145 GLY A C 1
ATOM 1126 O O . GLY A 1 145 ? 9.158 8.165 -1.396 1.00 98.19 145 GLY A O 1
ATOM 1127 N N . ILE A 1 146 ? 8.595 8.061 -3.571 1.00 98.38 146 ILE A N 1
ATOM 1128 C CA . ILE A 1 146 ? 7.141 8.158 -3.352 1.00 98.38 146 ILE A CA 1
ATOM 1129 C C . ILE A 1 146 ? 6.622 6.948 -2.561 1.00 98.38 146 ILE A C 1
ATOM 1131 O O . ILE A 1 146 ? 5.822 7.128 -1.643 1.00 98.38 146 ILE A O 1
ATOM 1135 N N . LEU A 1 147 ? 7.082 5.729 -2.870 1.00 97.94 147 LEU A N 1
ATOM 1136 C CA . LEU A 1 147 ? 6.710 4.507 -2.145 1.00 97.94 147 LEU A CA 1
ATOM 1137 C C . LEU A 1 147 ? 7.099 4.580 -0.658 1.00 97.94 147 LEU A C 1
ATOM 1139 O O . LEU A 1 147 ? 6.281 4.245 0.201 1.00 97.94 147 LEU A O 1
ATOM 1143 N N . VAL A 1 148 ? 8.312 5.047 -0.349 1.00 98.38 148 VAL A N 1
ATOM 1144 C CA . VAL A 1 148 ? 8.790 5.208 1.038 1.00 98.38 148 VAL A CA 1
ATOM 1145 C C . VAL A 1 148 ? 8.043 6.337 1.760 1.00 98.38 148 VAL A C 1
ATOM 1147 O O . VAL A 1 148 ? 7.662 6.198 2.922 1.00 98.38 148 VAL A O 1
ATOM 1150 N N . ALA A 1 149 ? 7.767 7.453 1.080 1.00 98.56 149 ALA A N 1
ATOM 1151 C CA . ALA A 1 149 ? 6.957 8.528 1.653 1.00 98.56 149 ALA A CA 1
ATOM 1152 C C . ALA A 1 149 ? 5.528 8.045 1.962 1.00 98.56 149 ALA A C 1
ATOM 1154 O O . ALA A 1 149 ? 5.009 8.275 3.056 1.00 98.56 149 ALA A O 1
ATOM 1155 N N . ARG A 1 150 ? 4.903 7.310 1.034 1.00 98.12 150 ARG A N 1
ATOM 1156 C CA . ARG A 1 150 ? 3.568 6.714 1.199 1.00 98.12 150 ARG A CA 1
ATOM 1157 C C . ARG A 1 150 ? 3.490 5.833 2.443 1.00 98.12 150 ARG A C 1
ATOM 1159 O O . ARG A 1 150 ? 2.538 5.960 3.219 1.00 98.12 150 ARG A O 1
ATOM 1166 N N . SER A 1 151 ? 4.449 4.924 2.608 1.00 98.38 151 SER A N 1
ATOM 1167 C CA . SER A 1 151 ? 4.468 3.968 3.719 1.00 98.38 151 SER A CA 1
ATOM 1168 C C . SER A 1 151 ? 4.719 4.654 5.065 1.00 98.38 151 SER A C 1
ATOM 1170 O O . SER A 1 151 ? 4.149 4.237 6.070 1.00 98.38 151 SER A O 1
ATOM 1172 N N . TYR A 1 152 ? 5.476 5.755 5.093 1.00 98.69 152 TYR A N 1
ATOM 1173 C CA . TYR A 1 152 ? 5.665 6.571 6.294 1.00 98.69 152 TYR A CA 1
ATOM 1174 C C . TYR A 1 152 ? 4.353 7.186 6.807 1.00 98.69 152 TYR A C 1
ATOM 1176 O O . TYR A 1 152 ? 4.042 7.095 7.997 1.00 98.69 152 TYR A O 1
ATOM 1184 N N . TYR A 1 153 ? 3.556 7.794 5.923 1.00 98.75 153 TYR A N 1
ATOM 1185 C CA . TYR A 1 153 ? 2.255 8.349 6.314 1.00 98.75 153 TYR A CA 1
ATOM 1186 C C . TYR A 1 153 ? 1.251 7.252 6.692 1.00 98.75 153 TYR A C 1
ATOM 1188 O O . TYR A 1 153 ? 0.482 7.428 7.637 1.0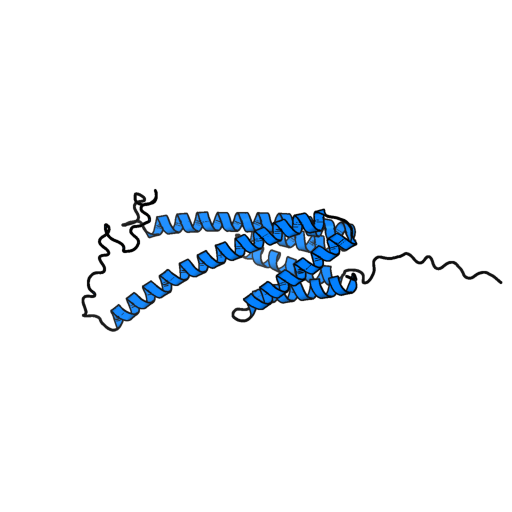0 98.75 153 TYR A O 1
ATOM 1196 N N . LEU A 1 154 ? 1.304 6.093 6.025 1.00 98.56 154 LEU A N 1
ATOM 1197 C CA . LEU A 1 154 ? 0.486 4.934 6.391 1.00 98.56 154 LEU A CA 1
ATOM 1198 C C . LEU A 1 154 ? 0.799 4.458 7.813 1.00 98.56 154 LEU A C 1
ATOM 1200 O O . LEU A 1 154 ? -0.100 4.328 8.641 1.00 98.56 154 LEU A O 1
ATOM 1204 N N . LYS A 1 155 ? 2.092 4.298 8.120 1.00 98.69 155 LYS A N 1
ATOM 1205 C CA . LYS A 1 155 ? 2.591 3.960 9.456 1.00 98.69 155 LYS A CA 1
ATOM 1206 C C . LYS A 1 155 ? 2.064 4.925 10.514 1.00 98.69 155 LYS A C 1
ATOM 1208 O O . LYS A 1 155 ? 1.551 4.471 11.531 1.00 98.69 155 LYS A O 1
ATOM 1213 N N . LYS A 1 156 ? 2.132 6.239 10.268 1.00 98.62 156 LYS A N 1
ATOM 1214 C CA . LYS A 1 156 ? 1.593 7.246 11.199 1.00 98.62 156 LYS A CA 1
ATOM 1215 C C . LYS A 1 156 ? 0.100 7.076 11.452 1.00 98.62 156 LYS A C 1
ATOM 1217 O O . LYS A 1 156 ? -0.327 7.173 12.595 1.00 98.62 156 LYS A O 1
ATOM 1222 N N . SER A 1 157 ? -0.691 6.825 10.410 1.00 98.50 157 SER A N 1
ATOM 1223 C CA . SER A 1 157 ? -2.121 6.562 10.583 1.00 98.50 157 SER A CA 1
ATOM 1224 C C . SER A 1 157 ? -2.353 5.328 11.461 1.00 98.50 157 SER A C 1
ATOM 1226 O O . SER A 1 157 ? -3.133 5.385 12.408 1.00 98.50 157 SER A O 1
ATOM 1228 N N . TYR A 1 158 ? -1.618 4.241 11.216 1.00 98.50 158 TYR A N 1
ATOM 1229 C CA . TYR A 1 158 ? -1.803 2.982 11.943 1.00 98.50 158 TYR A CA 1
ATOM 1230 C C . TYR A 1 158 ? -1.309 3.051 13.390 1.00 98.50 158 TYR A C 1
ATOM 1232 O O . TYR A 1 158 ? -1.907 2.437 14.268 1.00 98.50 158 TYR A O 1
ATOM 1240 N N . GLU A 1 159 ? -0.269 3.837 13.668 1.00 98.56 159 GLU A N 1
ATOM 1241 C CA . GLU A 1 159 ? 0.150 4.156 15.036 1.00 98.56 159 GLU A CA 1
ATOM 1242 C C . GLU A 1 159 ? -0.953 4.889 15.807 1.00 98.56 159 GLU A C 1
ATOM 1244 O O . GLU A 1 159 ? -1.199 4.566 16.967 1.00 98.56 159 GLU A O 1
ATOM 1249 N N . GLU A 1 160 ? -1.638 5.848 15.180 1.00 98.25 160 GLU A N 1
ATOM 1250 C CA . GLU A 1 160 ? -2.768 6.540 15.809 1.00 98.25 160 GLU A CA 1
ATOM 1251 C C . GLU A 1 160 ? -3.957 5.588 16.015 1.00 98.25 160 GLU A C 1
ATOM 1253 O O . GLU A 1 160 ? -4.501 5.542 17.113 1.00 98.25 160 GLU A O 1
ATOM 1258 N N . ILE A 1 161 ? -4.308 4.749 15.030 1.00 97.12 161 ILE A N 1
ATOM 1259 C CA . ILE A 1 161 ? -5.364 3.728 15.196 1.00 97.12 161 ILE A CA 1
ATOM 1260 C C . ILE A 1 161 ? -5.022 2.782 16.350 1.00 97.12 161 ILE A C 1
ATOM 1262 O O . ILE A 1 161 ? -5.883 2.488 17.176 1.00 97.12 161 ILE A O 1
ATOM 1266 N N . SER A 1 162 ? -3.774 2.323 16.435 1.00 97.12 162 SER A N 1
ATOM 1267 C CA . SER A 1 162 ? -3.316 1.434 17.503 1.00 97.12 162 SER A CA 1
ATOM 1268 C C . SER A 1 162 ? -3.473 2.070 18.886 1.00 97.12 162 SER A C 1
ATOM 1270 O O . SER A 1 162 ? -3.962 1.409 19.799 1.00 97.12 162 SER A O 1
ATOM 1272 N N . LYS A 1 163 ? -3.152 3.364 19.032 1.00 96.31 163 LYS A N 1
ATOM 1273 C CA . LYS A 1 163 ? -3.350 4.108 20.288 1.00 96.31 163 LYS A CA 1
ATOM 1274 C C . LYS A 1 163 ? -4.825 4.211 20.674 1.00 96.31 163 LYS A C 1
ATOM 1276 O O . LYS A 1 163 ? -5.159 3.972 21.829 1.00 96.31 163 LYS A O 1
ATOM 1281 N N . GLU A 1 164 ? -5.699 4.536 19.724 1.00 94.88 164 GLU A N 1
ATOM 1282 C CA . GLU A 1 164 ? -7.127 4.741 20.009 1.00 94.88 164 GLU A CA 1
ATOM 1283 C C . GLU A 1 164 ? -7.890 3.427 20.230 1.00 94.88 164 GLU A C 1
ATOM 1285 O O . GLU A 1 164 ? -8.827 3.364 21.019 1.00 94.88 164 GLU A O 1
ATOM 1290 N N . THR A 1 165 ? -7.505 2.360 19.527 1.00 93.88 165 THR A N 1
ATOM 1291 C CA . THR A 1 165 ? -8.213 1.067 19.565 1.00 93.88 165 THR A CA 1
ATOM 1292 C C . THR A 1 165 ? -7.576 0.054 20.511 1.00 93.88 165 THR A C 1
ATOM 1294 O O . THR A 1 165 ? -8.179 -0.985 20.773 1.00 93.88 165 THR A O 1
ATOM 1297 N N . GLN A 1 166 ? -6.370 0.341 21.019 1.00 93.50 166 GLN A N 1
ATOM 1298 C CA . GLN A 1 166 ? -5.541 -0.571 21.819 1.00 93.50 166 GLN A CA 1
ATOM 1299 C C . GLN A 1 166 ? -5.205 -1.891 21.091 1.00 93.50 166 GLN A C 1
ATOM 1301 O O . GLN A 1 166 ? -4.872 -2.896 21.717 1.00 93.50 166 GLN A O 1
ATOM 1306 N N . VAL A 1 167 ? -5.271 -1.901 19.752 1.00 95.56 167 VAL A N 1
ATOM 1307 C CA . VAL A 1 167 ? -4.888 -3.041 18.907 1.00 95.56 167 VAL A CA 1
ATOM 1308 C C . VAL A 1 167 ? -3.486 -2.803 18.344 1.00 95.56 167 VAL A C 1
ATOM 1310 O O . VAL A 1 167 ? -3.288 -2.031 17.404 1.00 95.56 167 VAL A O 1
ATOM 1313 N N . GLU A 1 168 ? -2.487 -3.483 18.905 1.00 96.88 168 GLU A N 1
ATOM 1314 C CA . GLU A 1 168 ? -1.070 -3.321 18.527 1.00 96.88 168 GLU A CA 1
ATOM 1315 C C . GLU A 1 168 ? -0.740 -3.829 17.110 1.00 96.88 168 GLU A C 1
ATOM 1317 O O . GLU A 1 168 ? 0.217 -3.369 16.486 1.00 96.88 168 GLU A O 1
ATOM 1322 N N . TYR A 1 169 ? -1.559 -4.717 16.534 1.00 98.00 169 TYR A N 1
ATOM 1323 C CA . TYR A 1 169 ? -1.331 -5.243 15.182 1.00 98.00 169 TYR A CA 1
ATOM 1324 C C . TYR A 1 169 ? -1.324 -4.157 14.095 1.00 98.00 169 TYR A C 1
ATOM 1326 O O . TYR A 1 169 ? -0.586 -4.301 13.122 1.00 98.00 169 TYR A O 1
ATOM 1334 N N . PHE A 1 170 ? -2.058 -3.048 14.270 1.00 98.06 170 PHE A N 1
ATOM 1335 C CA . PHE A 1 170 ? -1.983 -1.904 13.350 1.00 98.06 170 PHE A CA 1
ATOM 1336 C C . PHE A 1 170 ? -0.578 -1.295 13.338 1.00 98.06 170 PHE A C 1
ATOM 1338 O O . PHE A 1 170 ? 0.009 -1.092 12.273 1.00 98.06 170 PHE A O 1
ATOM 1345 N N . ARG A 1 171 ? 0.006 -1.067 14.521 1.00 98.44 171 ARG A N 1
ATOM 1346 C CA . ARG A 1 171 ? 1.373 -0.550 14.656 1.00 98.44 171 ARG A CA 1
ATOM 1347 C C . ARG A 1 171 ? 2.377 -1.490 13.994 1.00 98.44 171 ARG A C 1
ATOM 1349 O O . ARG A 1 171 ? 3.234 -1.039 13.234 1.00 98.44 171 ARG A O 1
ATOM 1356 N N . THR A 1 172 ? 2.244 -2.794 14.237 1.00 98.38 172 THR A N 1
ATOM 1357 C CA . THR A 1 172 ? 3.104 -3.815 13.624 1.00 98.38 172 THR A CA 1
ATOM 1358 C C . THR A 1 172 ? 2.978 -3.823 12.101 1.00 98.38 172 THR A C 1
ATOM 1360 O O . THR A 1 172 ? 4.000 -3.791 11.416 1.00 98.38 172 THR A O 1
ATOM 1363 N N . ALA A 1 173 ? 1.757 -3.776 11.560 1.00 98.56 173 ALA A N 1
ATOM 1364 C CA . ALA A 1 173 ? 1.513 -3.693 10.121 1.00 98.56 173 ALA A CA 1
ATOM 1365 C C . ALA A 1 173 ? 2.189 -2.459 9.500 1.00 98.56 173 ALA A C 1
ATOM 1367 O O . ALA A 1 173 ? 2.956 -2.583 8.544 1.00 98.56 173 ALA A O 1
ATOM 1368 N N . GLY A 1 174 ? 1.979 -1.279 10.092 1.00 98.38 174 GLY A N 1
ATOM 1369 C CA . GLY A 1 174 ? 2.572 -0.024 9.624 1.00 98.38 174 GLY A CA 1
ATOM 1370 C C . GLY A 1 174 ? 4.104 -0.040 9.660 1.00 98.38 174 GLY A C 1
ATOM 1371 O O . GLY A 1 174 ? 4.753 0.410 8.714 1.00 98.38 174 GLY A O 1
ATOM 1372 N N . ASN A 1 175 ? 4.695 -0.610 10.714 1.00 98.62 175 ASN A N 1
ATOM 1373 C CA . ASN A 1 175 ? 6.145 -0.779 10.836 1.00 98.62 175 ASN A CA 1
ATOM 1374 C C . ASN A 1 175 ? 6.712 -1.700 9.753 1.00 98.62 175 ASN A C 1
ATOM 1376 O O . ASN A 1 175 ? 7.691 -1.341 9.099 1.00 98.62 175 ASN A O 1
ATOM 1380 N N . LEU A 1 176 ? 6.094 -2.865 9.550 1.00 98.50 176 LEU A N 1
ATOM 1381 C CA . LEU A 1 176 ? 6.523 -3.840 8.548 1.00 98.50 176 LEU A CA 1
ATOM 1382 C C . LEU A 1 176 ? 6.411 -3.274 7.133 1.00 98.50 176 LEU A C 1
ATOM 1384 O O . LEU A 1 176 ? 7.349 -3.403 6.353 1.00 98.50 176 LEU A O 1
ATOM 1388 N N . MET A 1 177 ? 5.320 -2.579 6.807 1.00 98.38 177 MET A N 1
ATOM 1389 C CA . MET A 1 177 ? 5.176 -1.923 5.505 1.00 98.38 177 MET A CA 1
ATOM 1390 C C . MET A 1 177 ? 6.199 -0.801 5.306 1.00 98.38 177 MET A C 1
ATOM 1392 O O . MET A 1 177 ? 6.753 -0.646 4.219 1.00 98.38 177 MET A O 1
ATOM 1396 N N . PHE A 1 178 ? 6.501 -0.018 6.341 1.00 98.62 178 PHE A N 1
ATOM 1397 C CA . PHE A 1 178 ? 7.516 1.027 6.239 1.00 98.62 178 PHE A CA 1
ATOM 1398 C C . PHE A 1 178 ? 8.918 0.440 6.026 1.00 98.62 178 PHE A C 1
ATOM 1400 O O . PHE A 1 178 ? 9.578 0.767 5.038 1.00 98.62 178 PHE A O 1
ATOM 1407 N N . ILE A 1 179 ? 9.341 -0.490 6.884 1.00 98.31 179 ILE A N 1
ATOM 1408 C CA . ILE A 1 179 ? 10.645 -1.163 6.775 1.00 98.31 179 ILE A CA 1
ATOM 1409 C C . ILE A 1 179 ? 10.741 -1.932 5.453 1.00 98.31 179 ILE A C 1
ATOM 1411 O O . ILE A 1 179 ? 11.732 -1.810 4.738 1.00 98.31 179 ILE A O 1
ATOM 1415 N N . GLY A 1 180 ? 9.692 -2.667 5.086 1.00 98.19 180 GLY A N 1
ATOM 1416 C CA . GLY A 1 180 ? 9.614 -3.406 3.830 1.00 98.19 180 GLY A CA 1
ATOM 1417 C C . GLY A 1 180 ? 9.750 -2.504 2.607 1.00 98.19 180 GLY A C 1
ATOM 1418 O O . GLY A 1 180 ? 10.453 -2.865 1.670 1.00 98.19 180 GLY A O 1
ATOM 1419 N N . SER A 1 181 ? 9.168 -1.299 2.634 1.00 98.00 181 SER A N 1
ATOM 1420 C CA . SER A 1 181 ? 9.316 -0.337 1.534 1.00 98.00 181 SER A CA 1
ATOM 1421 C C . SER A 1 181 ? 10.732 0.219 1.405 1.00 98.00 181 SER A C 1
ATOM 1423 O O . SER A 1 181 ? 11.180 0.453 0.294 1.00 98.00 181 SER A O 1
ATOM 1425 N N . ILE A 1 182 ? 11.460 0.388 2.513 1.00 98.12 182 ILE A N 1
ATOM 1426 C CA . ILE A 1 182 ? 12.870 0.806 2.483 1.00 98.12 182 ILE A CA 1
ATOM 1427 C C . ILE A 1 182 ? 13.757 -0.346 1.992 1.00 98.12 182 ILE A C 1
ATOM 1429 O O . ILE A 1 182 ? 14.731 -0.158 1.268 1.00 98.12 182 ILE A O 1
ATOM 1433 N N . LEU A 1 183 ? 13.425 -1.574 2.381 1.00 97.38 183 LEU A N 1
ATOM 1434 C CA . LEU A 1 183 ? 14.176 -2.755 1.975 1.00 97.38 183 LEU A CA 1
ATOM 1435 C C . LEU A 1 183 ? 13.793 -3.252 0.579 1.00 97.38 183 LEU A C 1
ATOM 1437 O O . LEU A 1 183 ? 14.444 -4.169 0.093 1.00 97.38 183 LEU A O 1
ATOM 1441 N N . SER A 1 184 ? 12.773 -2.693 -0.086 1.00 95.12 184 SER A N 1
ATOM 1442 C CA . SER A 1 184 ? 12.253 -3.231 -1.356 1.00 95.12 184 SER A CA 1
ATOM 1443 C C . SER A 1 184 ? 13.228 -3.102 -2.527 1.00 95.12 184 SER A C 1
ATOM 1445 O O . SER A 1 184 ? 12.978 -3.662 -3.591 1.00 95.12 184 SER A O 1
ATOM 1447 N N . ILE A 1 185 ? 14.335 -2.373 -2.339 1.00 90.56 185 ILE A N 1
ATOM 1448 C CA . ILE A 1 185 ? 15.485 -2.353 -3.256 1.00 90.56 185 ILE A CA 1
ATOM 1449 C C . ILE A 1 185 ? 16.018 -3.779 -3.472 1.00 90.56 185 ILE A C 1
ATOM 1451 O O . ILE A 1 185 ? 16.418 -4.137 -4.578 1.00 90.56 185 ILE A O 1
ATOM 1455 N N . ILE A 1 186 ? 15.995 -4.598 -2.419 1.00 92.81 186 ILE A N 1
ATOM 1456 C CA . ILE A 1 186 ? 16.283 -6.030 -2.459 1.00 92.81 186 ILE A CA 1
ATOM 1457 C C . ILE A 1 186 ? 14.979 -6.818 -2.315 1.00 92.81 186 ILE A C 1
ATOM 1459 O O . ILE A 1 186 ? 14.039 -6.396 -1.644 1.00 92.81 186 ILE A O 1
ATOM 1463 N N . LEU A 1 187 ? 14.922 -8.005 -2.922 1.00 88.31 187 LEU A N 1
ATOM 1464 C CA . LEU A 1 187 ? 13.704 -8.828 -2.977 1.00 88.31 187 LEU A CA 1
ATOM 1465 C C . LEU A 1 187 ? 13.092 -9.098 -1.587 1.00 88.31 187 LEU A C 1
ATOM 1467 O O . LEU A 1 187 ? 11.875 -9.181 -1.440 1.00 88.31 187 LEU A O 1
ATOM 1471 N N . VAL A 1 188 ? 13.937 -9.172 -0.556 1.00 94.38 188 VAL A N 1
ATOM 1472 C CA . VAL A 1 188 ? 13.539 -9.386 0.842 1.00 94.38 188 VAL A CA 1
ATOM 1473 C C . VAL A 1 188 ? 12.553 -8.322 1.332 1.00 94.38 188 VAL A C 1
ATOM 1475 O O . VAL A 1 188 ? 11.604 -8.657 2.040 1.00 94.38 188 VAL A O 1
ATOM 1478 N N . GLY A 1 189 ? 12.709 -7.056 0.933 1.00 95.38 189 GLY A N 1
ATOM 1479 C CA . GLY A 1 189 ? 11.803 -5.998 1.379 1.00 95.38 189 GLY A CA 1
ATOM 1480 C C . GLY A 1 189 ? 10.370 -6.173 0.891 1.00 95.38 189 GLY A C 1
ATOM 1481 O O . GLY A 1 189 ? 9.441 -5.868 1.635 1.00 95.38 189 GLY A O 1
ATOM 1482 N N . LEU A 1 190 ? 10.171 -6.746 -0.303 1.00 93.44 190 LEU A N 1
ATOM 1483 C CA . LEU A 1 190 ? 8.829 -7.048 -0.812 1.00 93.44 190 LEU A CA 1
ATOM 1484 C C . LEU A 1 190 ? 8.117 -8.095 0.052 1.00 93.44 190 LEU A C 1
ATOM 1486 O O . LEU A 1 190 ? 6.924 -7.954 0.312 1.00 93.44 190 LEU A O 1
ATOM 1490 N N . LEU A 1 191 ? 8.843 -9.101 0.551 1.00 95.38 191 LEU A N 1
ATOM 1491 C CA . LEU A 1 191 ? 8.285 -10.090 1.477 1.00 95.38 191 LEU A CA 1
ATOM 1492 C C . LEU A 1 191 ? 7.909 -9.448 2.814 1.00 95.38 191 LEU A C 1
ATOM 1494 O O . LEU A 1 191 ? 6.808 -9.671 3.308 1.00 95.38 191 LEU A O 1
ATOM 1498 N N . VAL A 1 192 ? 8.781 -8.604 3.374 1.00 97.88 192 VAL A N 1
ATOM 1499 C CA . VAL A 1 192 ? 8.495 -7.877 4.625 1.00 97.88 192 VAL A CA 1
ATOM 1500 C C . VAL A 1 192 ? 7.274 -6.964 4.462 1.00 97.88 192 VAL A C 1
ATOM 1502 O O . VAL A 1 192 ? 6.398 -6.940 5.326 1.00 97.88 192 VAL A O 1
ATOM 1505 N N . TYR A 1 193 ? 7.172 -6.267 3.327 1.00 96.94 193 TYR A N 1
ATOM 1506 C CA . TYR A 1 193 ? 6.019 -5.433 2.994 1.00 96.94 193 TYR A CA 1
ATOM 1507 C C . TYR A 1 193 ? 4.728 -6.253 2.917 1.00 96.94 193 TYR A C 1
ATOM 1509 O O . TYR A 1 193 ? 3.705 -5.863 3.479 1.00 96.94 193 TYR A O 1
ATOM 1517 N N . PHE A 1 194 ? 4.789 -7.414 2.259 1.00 95.62 194 PHE A N 1
ATOM 1518 C CA . PHE A 1 194 ? 3.660 -8.326 2.124 1.00 95.62 194 PHE A CA 1
ATOM 1519 C C . PHE A 1 194 ? 3.203 -8.894 3.472 1.00 95.62 194 PHE A C 1
ATOM 1521 O O . PHE A 1 194 ? 2.006 -8.925 3.748 1.00 95.62 194 PHE A O 1
ATOM 1528 N N . ILE A 1 195 ? 4.135 -9.266 4.355 1.00 97.19 195 ILE A N 1
ATOM 1529 C CA . ILE A 1 195 ? 3.807 -9.687 5.726 1.00 97.19 195 ILE A CA 1
ATOM 1530 C C . ILE A 1 195 ? 3.068 -8.559 6.463 1.00 97.19 195 ILE A C 1
ATOM 1532 O O . ILE A 1 195 ? 2.107 -8.830 7.180 1.00 97.19 195 ILE A O 1
ATOM 1536 N N . GLY A 1 196 ? 3.432 -7.294 6.231 1.00 98.19 196 GLY A N 1
ATOM 1537 C CA . GLY A 1 196 ? 2.699 -6.139 6.754 1.00 98.19 196 GLY A CA 1
ATOM 1538 C C . GLY A 1 196 ? 1.206 -6.137 6.399 1.00 98.19 196 GLY A C 1
ATOM 1539 O O . GLY A 1 196 ? 0.385 -5.862 7.272 1.00 98.19 196 GLY A O 1
ATOM 1540 N N . TYR A 1 197 ? 0.833 -6.521 5.172 1.00 96.69 197 TYR A N 1
ATOM 1541 C CA . TYR A 1 197 ? -0.579 -6.658 4.778 1.00 96.69 197 TYR A CA 1
ATOM 1542 C C . TYR A 1 197 ? -1.300 -7.765 5.546 1.00 96.69 197 TYR A C 1
ATOM 1544 O O . TYR A 1 197 ? -2.458 -7.601 5.918 1.00 96.69 197 TYR A O 1
ATOM 1552 N N . ILE A 1 198 ? -0.622 -8.878 5.831 1.00 96.94 198 ILE A N 1
ATOM 1553 C CA . ILE A 1 198 ? -1.201 -9.950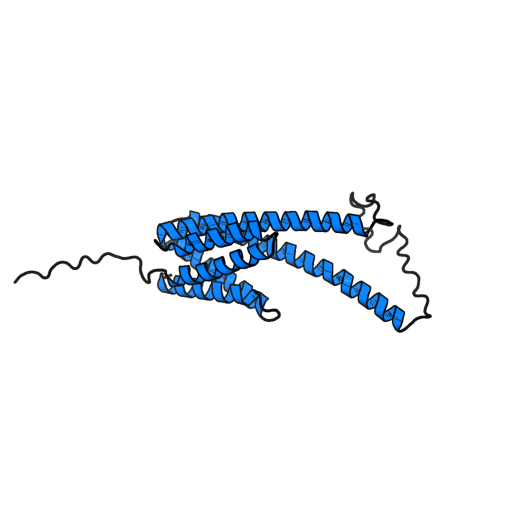 6.652 1.00 96.94 198 ILE A CA 1
ATOM 1554 C C . ILE A 1 198 ? -1.498 -9.433 8.064 1.00 96.94 198 ILE A C 1
ATOM 1556 O O . ILE A 1 198 ? -2.589 -9.655 8.586 1.00 96.94 198 ILE A O 1
ATOM 1560 N N . PHE A 1 199 ? -0.569 -8.681 8.660 1.00 98.31 199 PHE A N 1
ATOM 1561 C CA . PHE A 1 199 ? -0.792 -8.049 9.962 1.00 98.31 199 PHE A CA 1
ATOM 1562 C C . PHE A 1 199 ? -1.924 -7.021 9.937 1.00 98.31 199 PHE A C 1
ATOM 1564 O O . PHE A 1 199 ? -2.648 -6.905 10.919 1.00 98.31 199 PHE A O 1
ATOM 1571 N N . GLU A 1 200 ? -2.119 -6.307 8.830 1.00 98.38 200 GLU A N 1
ATOM 1572 C CA . GLU A 1 200 ? -3.232 -5.371 8.672 1.00 98.38 200 GLU A CA 1
ATOM 1573 C C . GLU A 1 200 ? -4.593 -6.088 8.683 1.00 98.38 200 GLU A C 1
ATOM 1575 O O . GLU A 1 200 ? -5.513 -5.651 9.375 1.00 98.38 200 GLU A O 1
ATOM 1580 N N . VAL A 1 201 ? -4.708 -7.232 7.995 1.00 97.88 201 VAL A N 1
ATOM 1581 C CA . VAL A 1 201 ? -5.907 -8.090 8.058 1.00 97.88 201 VAL A CA 1
ATOM 1582 C C . VAL A 1 201 ? -6.180 -8.517 9.502 1.00 97.88 201 VAL A C 1
ATOM 1584 O O . VAL A 1 201 ? -7.297 -8.363 10.002 1.00 97.88 201 VAL A O 1
ATOM 1587 N N . VAL A 1 202 ? -5.149 -9.020 10.190 1.00 97.69 202 VAL A N 1
ATOM 1588 C CA . VAL A 1 202 ? -5.246 -9.430 11.600 1.00 97.69 202 VAL A CA 1
ATOM 1589 C C . VAL A 1 202 ? -5.654 -8.249 12.481 1.00 97.69 202 VAL A C 1
ATOM 1591 O O . VAL A 1 202 ? -6.478 -8.417 13.378 1.00 97.69 202 VAL A O 1
ATOM 1594 N N . ALA A 1 203 ? -5.143 -7.049 12.208 1.00 97.69 203 ALA A N 1
ATOM 1595 C CA . ALA A 1 203 ? -5.461 -5.843 12.958 1.00 97.69 203 ALA A CA 1
ATOM 1596 C C . ALA A 1 203 ? -6.938 -5.456 12.846 1.00 97.69 203 ALA A C 1
ATOM 1598 O O . ALA A 1 203 ? -7.586 -5.256 13.874 1.00 97.69 203 ALA A O 1
ATOM 1599 N N . PHE A 1 204 ? -7.499 -5.427 11.632 1.00 97.44 204 PHE A N 1
ATOM 1600 C CA . PHE A 1 204 ? -8.925 -5.143 11.450 1.00 97.44 204 PHE A CA 1
ATOM 1601 C C . PHE A 1 204 ? -9.808 -6.184 12.137 1.00 97.44 204 PHE A C 1
ATOM 1603 O O . PHE A 1 204 ? -10.745 -5.810 12.842 1.00 97.44 204 PHE A O 1
ATOM 1610 N N . PHE A 1 205 ? -9.495 -7.477 12.006 1.00 96.06 205 PHE A N 1
ATOM 1611 C CA . PHE A 1 205 ? -10.267 -8.529 12.675 1.00 96.06 205 PHE A CA 1
ATOM 1612 C C . PHE A 1 205 ? -10.073 -8.578 14.197 1.00 96.06 205 PHE A C 1
ATOM 1614 O O . PHE A 1 205 ? -10.931 -9.119 14.896 1.00 96.06 205 PHE A O 1
ATOM 1621 N N . SER A 1 206 ? -9.011 -7.962 14.717 1.00 95.06 206 SER A N 1
ATOM 1622 C CA . SER A 1 206 ? -8.761 -7.819 16.158 1.00 95.06 206 SER A CA 1
ATOM 1623 C C . SER A 1 206 ? -9.451 -6.605 16.788 1.00 95.06 206 SER A C 1
ATOM 1625 O O . SER A 1 206 ? -9.389 -6.445 18.006 1.00 95.06 206 SER A O 1
ATOM 1627 N N . LEU A 1 207 ? -10.113 -5.744 16.004 1.00 94.00 207 LEU A N 1
ATOM 1628 C CA . LEU A 1 207 ? -10.942 -4.676 16.562 1.00 94.00 207 LEU A CA 1
ATOM 1629 C C . LEU A 1 207 ? -12.065 -5.271 17.429 1.00 94.00 207 LEU A C 1
ATOM 1631 O O . LEU A 1 207 ? -12.693 -6.271 17.058 1.00 94.00 207 LEU A O 1
ATOM 1635 N N . LYS A 1 2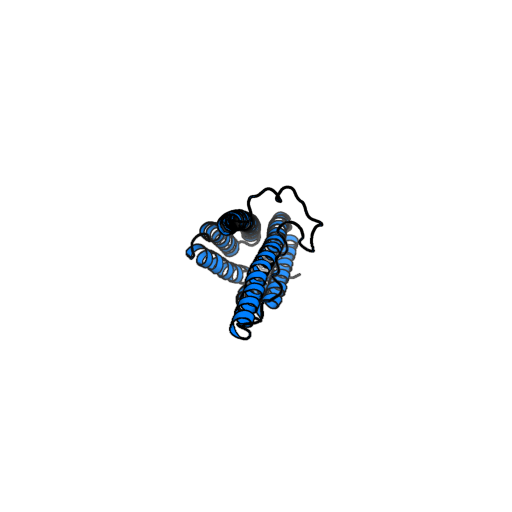08 ? -12.320 -4.631 18.579 1.00 88.06 208 LYS A N 1
ATOM 1636 C CA . LYS A 1 208 ? -13.463 -4.945 19.449 1.00 88.06 208 LYS A CA 1
ATOM 1637 C C . LYS A 1 208 ? -14.769 -4.715 18.684 1.00 88.06 208 LYS A C 1
ATOM 1639 O O . LYS A 1 208 ? -14.826 -3.863 17.805 1.00 88.06 208 LYS A O 1
ATOM 1644 N N . ASP A 1 209 ? -15.828 -5.443 19.022 1.00 82.69 209 ASP A N 1
ATOM 1645 C CA . ASP A 1 209 ? -17.108 -5.285 18.319 1.00 82.69 209 ASP A CA 1
ATOM 1646 C C . ASP A 1 209 ? -17.865 -4.020 18.773 1.00 82.69 209 ASP A C 1
ATOM 1648 O O . ASP A 1 209 ? -18.597 -3.436 17.976 1.00 82.69 209 ASP A O 1
ATOM 1652 N N . ASN A 1 210 ? -17.608 -3.548 20.002 1.00 75.06 210 ASN A N 1
ATOM 1653 C CA . ASN A 1 210 ? -18.089 -2.287 20.573 1.00 75.06 210 ASN A CA 1
ATOM 1654 C C . ASN A 1 210 ? -16.963 -1.618 21.382 1.00 75.06 210 ASN A C 1
ATOM 1656 O O . ASN A 1 210 ? -16.169 -2.307 22.025 1.00 75.06 210 ASN A O 1
ATOM 1660 N N . LEU A 1 211 ? -16.895 -0.282 21.377 1.00 65.06 211 LEU A N 1
ATOM 1661 C CA . LEU A 1 211 ? -16.115 0.449 22.382 1.00 65.06 211 LEU A CA 1
ATOM 1662 C C . LEU A 1 211 ? -16.846 0.261 23.717 1.00 65.06 211 LEU A C 1
ATOM 1664 O O . LEU A 1 211 ? -18.041 0.537 23.788 1.00 65.06 211 LEU A O 1
ATOM 1668 N N . GLU A 1 212 ? -16.173 -0.279 24.732 1.00 52.38 212 GLU A N 1
ATOM 1669 C CA . GLU A 1 212 ? -16.775 -0.562 26.040 1.00 52.38 212 GLU A CA 1
ATOM 1670 C C . GLU A 1 212 ? -17.470 0.691 26.598 1.00 52.38 212 GLU A C 1
ATOM 1672 O O . GLU A 1 212 ? -16.818 1.638 27.033 1.00 52.38 212 GLU A O 1
ATOM 1677 N N . VAL A 1 213 ? -18.805 0.684 26.649 1.00 49.69 213 VAL A N 1
ATOM 1678 C CA . VAL A 1 213 ? -19.484 1.285 27.795 1.00 49.69 213 VAL A CA 1
ATOM 1679 C C . VAL A 1 213 ? -19.289 0.258 28.893 1.00 49.69 213 VAL A C 1
ATOM 1681 O O . VAL A 1 213 ? -19.873 -0.820 28.835 1.00 49.69 213 VAL A O 1
ATOM 1684 N N . SER A 1 214 ? -18.407 0.558 29.842 1.00 41.75 214 SER A N 1
ATOM 1685 C CA . SER A 1 214 ? -18.316 -0.194 31.087 1.00 41.75 214 SER A CA 1
ATOM 1686 C C . SER A 1 214 ? -19.680 -0.120 31.776 1.00 41.75 214 SER A C 1
ATOM 1688 O O . SER A 1 214 ? -19.971 0.819 32.515 1.00 41.75 214 SER A O 1
ATOM 1690 N N . THR A 1 215 ? -20.565 -1.075 31.498 1.00 44.94 215 THR A N 1
ATOM 1691 C CA . THR A 1 215 ? -21.622 -1.429 32.436 1.00 44.94 215 THR A CA 1
ATOM 1692 C C . THR A 1 215 ? -20.909 -2.046 33.623 1.00 44.94 215 THR A C 1
ATOM 1694 O O . THR A 1 215 ? -20.649 -3.246 33.650 1.00 44.94 215 THR A O 1
ATOM 1697 N N . GLN A 1 216 ? -20.551 -1.195 34.588 1.00 42.88 216 GLN A N 1
ATOM 1698 C CA . GLN A 1 216 ? -20.464 -1.620 35.973 1.00 42.88 216 GLN A CA 1
ATOM 1699 C C . GLN A 1 216 ? -21.776 -2.337 36.279 1.00 42.88 216 GLN A C 1
ATOM 1701 O O . GLN A 1 216 ? -22.837 -1.716 36.358 1.00 42.88 216 GLN A O 1
ATOM 1706 N N . GLU A 1 217 ? -21.705 -3.657 36.369 1.00 52.88 217 GLU A N 1
ATOM 1707 C CA . GLU A 1 217 ? -22.760 -4.471 36.941 1.00 52.88 217 GLU A CA 1
ATOM 1708 C C . GLU A 1 217 ? -22.872 -4.036 38.406 1.00 52.88 217 GLU A C 1
ATOM 1710 O O . GLU A 1 217 ? -22.037 -4.375 39.245 1.00 52.88 217 GLU A O 1
ATOM 1715 N N . SER A 1 218 ? -23.828 -3.146 38.680 1.00 56.91 218 SER A N 1
ATOM 1716 C CA . SER A 1 218 ? -24.160 -2.753 40.045 1.00 56.91 218 SER A CA 1
ATOM 1717 C C . SER A 1 218 ? -24.526 -4.023 40.805 1.00 56.91 218 SER A C 1
ATOM 1719 O O . SER A 1 218 ? -25.362 -4.780 40.302 1.00 56.91 218 SER A O 1
ATOM 1721 N N . PRO A 1 219 ? -23.957 -4.269 41.997 1.00 69.94 219 PRO A N 1
ATOM 1722 C CA . PRO A 1 219 ? -24.312 -5.442 42.773 1.00 69.94 219 PRO A CA 1
ATOM 1723 C C . PRO A 1 219 ? -25.829 -5.465 43.006 1.00 69.94 219 PRO A C 1
ATOM 1725 O O . PRO A 1 219 ? -26.422 -4.394 43.203 1.00 69.94 219 PRO A O 1
ATOM 1728 N N . PRO A 1 220 ? -26.466 -6.649 42.964 1.00 75.56 220 PRO A N 1
ATOM 1729 C CA . PRO A 1 220 ? -27.895 -6.769 43.202 1.00 75.56 220 PRO A CA 1
ATOM 1730 C C . PRO A 1 220 ? -28.246 -6.154 44.565 1.00 75.56 220 PRO A C 1
ATOM 1732 O O . PRO A 1 220 ? -27.502 -6.362 45.529 1.00 75.56 220 PRO A O 1
ATOM 1735 N N . PRO A 1 221 ? -29.347 -5.383 44.668 1.00 68.88 221 PRO A N 1
ATOM 1736 C CA . PRO A 1 221 ? -29.786 -4.857 45.949 1.00 68.88 221 PRO A CA 1
ATOM 1737 C C . PRO A 1 221 ? -30.076 -6.036 46.879 1.00 68.88 221 PRO A C 1
ATOM 1739 O O . PRO A 1 221 ? -30.912 -6.886 46.574 1.00 68.88 221 PRO A O 1
ATOM 1742 N N . LEU A 1 222 ? -29.339 -6.092 47.989 1.00 68.81 222 LEU A N 1
ATOM 1743 C CA . LEU A 1 222 ? -29.614 -7.003 49.092 1.00 68.81 222 LEU A CA 1
ATOM 1744 C C . LEU A 1 222 ? -30.993 -6.632 49.652 1.00 68.81 222 LEU A C 1
ATOM 1746 O O . LEU A 1 222 ? -31.138 -5.591 50.295 1.00 68.81 222 LEU A O 1
ATOM 1750 N N . LEU A 1 223 ? -31.990 -7.458 49.336 1.00 64.94 223 LEU A N 1
ATOM 1751 C CA . LEU A 1 223 ? -33.255 -7.546 50.062 1.00 64.94 223 LEU A CA 1
ATOM 1752 C C . LEU A 1 223 ? -33.131 -8.620 51.141 1.00 64.94 223 LEU A C 1
ATOM 1754 O O . LEU A 1 223 ? -32.558 -9.690 50.828 1.00 64.94 223 LEU A O 1
#

Foldseek 3Di:
DFLQVLLVLQLCLLVLLLCLVDPPSRPVSNVSSLVSNLVSQVVLCVVLVPCLLNVLLVLLSVLVVVLCVLVVVVVVVVVVVVVVVVVVVVCCVVCVPDPPPPPPPVLVHDPPVVDPDPCNPVPCPPPVPVVVVVVVVVSVVVSLVSQLSSLQSQLSSLVVSCVSQVQCLSNQLSVQLNQLSVVVVDVVSVVSNSVSSVSSSVSSNPGDSHDDPPPPPDPPPDD

Sequence (223 aa):
MELKNIKIIGGVGVLLAILSIIPGLGIFAGIAGLVLVFIAISELSKLTKNKKIYDNFLVSFILQIVLATLGGLALIGMNVRRIFMGSMLYYRYIIPNRRFPNFNFGAKRHPFGLFEGPFSNFGLRENLGIGIIIVSVVFGLILYGILVARSYYLKKSYEEISKETQVEYFRTAGNLMFIGSILSIILVGLLVYFIGYIFEVVAFFSLKDNLEVSTQESPPPLL